Protein AF-A0A523JCM7-F1 (afdb_monomer_lite)

pLDDT: mean 84.12, std 11.79, range [45.03, 97.75]

Sequence (277 aa):
MKNSLLRDLSYYVFYNLVTLVSITIIVSLITFFHFLLDHSIEAIESWISDNGWGLITASKLIALFIVMKFHVLNKNDKPTFKKLTLDHFIFPKKEFYPILLAFIGLFFVLESVNFVVGEFELDNVIKSFFYAFLFYFSDLFLLAQISSNGKTSRLKNFLYPLIFVIIAKTSFLLITVSDEKGQLTLLITYLNMVLLMFISGLNRENKFSLLAPLIFLIFYICPIISIFGLDPVWGDSRAVMTLKIIPYLKNYIVFSLLILCYLYLKNFKYKENYGIE

Structure (mmCIF, N/CA/C/O backbone):
data_AF-A0A523JCM7-F1
#
_entry.id   AF-A0A523JCM7-F1
#
loop_
_atom_site.group_PDB
_atom_site.id
_atom_site.type_symbol
_atom_site.label_atom_id
_atom_site.label_alt_id
_atom_site.label_comp_id
_atom_site.label_asym_id
_atom_site.label_entity_id
_atom_site.label_seq_id
_atom_site.pdbx_PDB_ins_code
_atom_site.Cartn_x
_atom_site.Cartn_y
_atom_site.Cartn_z
_atom_site.occupancy
_atom_site.B_iso_or_equiv
_atom_site.auth_seq_id
_atom_site.auth_comp_id
_atom_site.auth_asym_id
_atom_site.auth_atom_id
_atom_site.pdbx_PDB_model_num
ATOM 1 N N . MET A 1 1 ? -6.387 -6.498 27.022 1.00 52.91 1 MET A N 1
ATOM 2 C CA . MET A 1 1 ? -5.862 -5.622 25.941 1.00 52.91 1 MET A CA 1
ATOM 3 C C . MET A 1 1 ? -4.475 -6.015 25.416 1.00 52.91 1 MET A C 1
ATOM 5 O O . MET A 1 1 ? -4.325 -6.055 24.203 1.00 52.91 1 MET A O 1
ATOM 9 N N . LYS A 1 2 ? -3.464 -6.328 26.251 1.00 53.75 2 LYS A N 1
ATOM 10 C CA . LYS A 1 2 ? -2.119 -6.721 25.755 1.00 53.75 2 LYS A CA 1
ATOM 11 C C . LYS A 1 2 ? -2.124 -7.973 24.857 1.00 53.75 2 LYS A C 1
ATOM 13 O O . LYS A 1 2 ? -1.529 -7.943 23.785 1.00 53.75 2 LYS A O 1
ATOM 18 N N . ASN A 1 3 ? -2.869 -9.016 25.235 1.00 65.06 3 ASN A N 1
ATOM 19 C CA . ASN A 1 3 ? -2.904 -10.274 24.473 1.00 65.06 3 ASN A CA 1
ATOM 20 C C . ASN A 1 3 ? -3.574 -10.140 23.094 1.00 65.06 3 ASN A C 1
ATOM 22 O O . ASN A 1 3 ? -3.201 -10.854 22.170 1.00 65.06 3 ASN A O 1
ATOM 26 N N . SER A 1 4 ? -4.523 -9.208 22.920 1.00 76.56 4 SER A N 1
ATOM 27 C CA . SER A 1 4 ? -5.141 -8.974 21.609 1.00 76.56 4 SER A CA 1
ATOM 28 C C . SER A 1 4 ? -4.231 -8.171 20.681 1.00 76.56 4 SER A C 1
ATOM 30 O O . SER A 1 4 ? -4.117 -8.525 19.518 1.00 76.56 4 SER A O 1
ATOM 32 N N . LEU A 1 5 ? -3.518 -7.154 21.186 1.00 81.00 5 LEU A N 1
ATOM 33 C CA . LEU A 1 5 ? -2.549 -6.393 20.384 1.00 81.00 5 LEU A CA 1
ATOM 34 C C . LEU A 1 5 ? -1.454 -7.299 19.809 1.00 81.00 5 LEU A C 1
ATOM 36 O O . LEU A 1 5 ? -1.199 -7.237 18.612 1.00 81.00 5 LEU A O 1
ATOM 40 N N . LEU A 1 6 ? -0.823 -8.121 20.654 1.00 85.19 6 LEU A N 1
ATOM 41 C CA . LEU A 1 6 ? 0.267 -9.006 20.237 1.00 85.19 6 LEU A CA 1
ATOM 42 C C . LEU A 1 6 ? -0.197 -10.040 19.216 1.00 85.19 6 LEU A C 1
ATOM 44 O O . LEU A 1 6 ? 0.496 -10.267 18.233 1.00 85.19 6 LEU A O 1
ATOM 48 N N . ARG A 1 7 ? -1.386 -10.617 19.413 1.00 86.06 7 ARG A N 1
ATOM 49 C CA . ARG A 1 7 ? -1.992 -11.541 18.451 1.00 86.06 7 ARG A CA 1
ATOM 50 C C . ARG A 1 7 ? -2.281 -10.858 17.115 1.00 86.06 7 ARG A C 1
ATOM 52 O O . ARG A 1 7 ? -2.015 -11.412 16.058 1.00 86.06 7 ARG A O 1
ATOM 59 N N . ASP A 1 8 ? -2.844 -9.656 17.148 1.00 87.25 8 ASP A N 1
ATOM 60 C CA . ASP A 1 8 ? -3.188 -8.949 15.919 1.00 87.25 8 ASP A CA 1
ATOM 61 C C . ASP A 1 8 ? -1.918 -8.528 15.154 1.00 87.25 8 ASP A C 1
ATOM 63 O O . ASP A 1 8 ? -1.855 -8.625 13.930 1.00 87.25 8 ASP A O 1
ATOM 67 N N . LEU A 1 9 ? -0.885 -8.102 15.888 1.00 89.81 9 LEU A N 1
ATOM 68 C CA . LEU A 1 9 ? 0.442 -7.820 15.348 1.00 89.81 9 LEU A CA 1
ATOM 69 C C . LEU A 1 9 ? 1.094 -9.083 14.777 1.00 89.81 9 LEU A C 1
ATOM 71 O O . LEU A 1 9 ? 1.646 -9.016 13.686 1.00 89.81 9 LEU A O 1
ATOM 75 N N . SER A 1 10 ? 1.009 -10.226 15.462 1.00 90.88 10 SER A N 1
ATOM 76 C CA . SER A 1 10 ? 1.626 -11.467 14.989 1.00 90.88 10 SER A CA 1
ATOM 77 C C . SER A 1 10 ? 1.001 -11.950 13.684 1.00 90.88 10 SER A C 1
ATOM 79 O O . SER A 1 10 ? 1.739 -12.328 12.781 1.00 90.88 10 SER A O 1
ATOM 81 N N . TYR A 1 11 ? -0.324 -11.854 13.526 1.00 91.19 11 TYR A N 1
ATOM 82 C CA . TYR A 1 11 ? -0.980 -12.149 12.248 1.00 91.19 11 TYR A CA 1
ATOM 83 C C . TYR A 1 11 ? -0.530 -11.208 11.129 1.00 91.19 11 TYR A C 1
ATOM 85 O O . TYR A 1 11 ? -0.279 -11.665 10.015 1.00 91.19 11 TYR A O 1
ATOM 93 N N . TYR A 1 12 ? -0.409 -9.910 11.415 1.00 93.50 12 TYR A N 1
ATOM 94 C CA . TYR A 1 12 ? 0.018 -8.939 10.412 1.00 93.50 12 TYR A CA 1
ATOM 95 C C . TYR A 1 12 ? 1.489 -9.125 10.013 1.00 93.50 12 TYR A C 1
ATOM 97 O O . TYR A 1 12 ? 1.817 -9.098 8.829 1.00 93.50 12 TYR A O 1
ATOM 105 N N . VAL A 1 13 ? 2.376 -9.382 10.979 1.00 95.06 13 VAL A N 1
ATOM 106 C CA . VAL A 1 13 ? 3.782 -9.729 10.720 1.00 95.06 13 VAL A CA 1
ATOM 107 C C . VAL A 1 13 ? 3.870 -11.027 9.924 1.00 95.06 13 VAL A C 1
ATOM 109 O O . VAL A 1 13 ? 4.588 -11.077 8.932 1.00 95.06 13 VAL A O 1
ATOM 112 N N . PHE A 1 14 ? 3.104 -12.054 10.298 1.00 95.44 14 PHE A N 1
ATOM 113 C CA . PHE A 1 14 ? 3.079 -13.324 9.579 1.00 95.44 14 PHE A CA 1
ATOM 114 C C . PHE A 1 14 ? 2.634 -13.147 8.122 1.00 95.44 14 PHE A C 1
ATOM 116 O O . PHE A 1 14 ? 3.314 -13.628 7.224 1.00 95.44 14 PHE A O 1
ATOM 123 N N . TYR A 1 15 ? 1.567 -12.388 7.866 1.00 96.19 15 TYR A N 1
ATOM 124 C CA . TYR A 1 15 ? 1.137 -12.042 6.505 1.00 96.19 15 TYR A CA 1
ATOM 125 C C . TYR A 1 15 ? 2.239 -11.367 5.686 1.00 96.19 15 TYR A C 1
ATOM 127 O O . TYR A 1 15 ? 2.491 -11.744 4.540 1.00 96.19 15 TYR A O 1
ATOM 135 N N . ASN A 1 16 ? 2.930 -10.399 6.281 1.00 96.06 16 ASN A N 1
ATOM 136 C CA . ASN A 1 16 ? 4.013 -9.694 5.614 1.00 96.06 16 ASN A CA 1
ATOM 137 C C . ASN A 1 16 ? 5.219 -10.607 5.324 1.00 96.06 16 ASN A C 1
ATOM 139 O O . ASN A 1 16 ? 5.799 -10.536 4.243 1.00 96.06 16 ASN A O 1
ATOM 143 N N . LEU A 1 17 ? 5.569 -11.511 6.243 1.00 96.44 17 LEU A N 1
ATOM 144 C CA . LEU A 1 17 ? 6.620 -12.507 6.015 1.00 96.44 17 LEU A CA 1
ATOM 145 C C . LEU A 1 17 ? 6.233 -13.497 4.912 1.00 96.44 17 LEU A C 1
ATOM 147 O O . LEU A 1 17 ? 7.042 -13.775 4.031 1.00 96.44 17 LEU A O 1
ATOM 151 N N . VAL 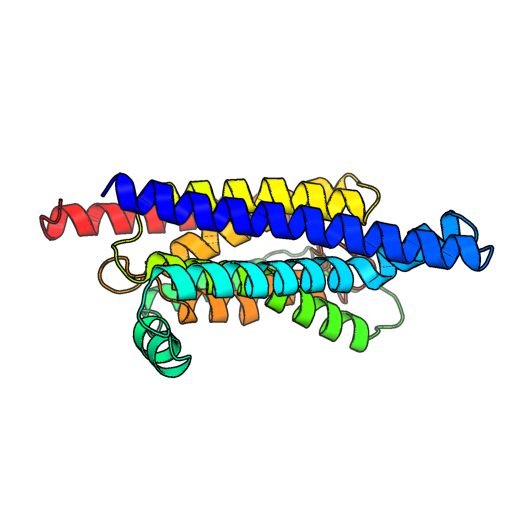A 1 18 ? 4.990 -13.988 4.910 1.00 96.94 18 VAL A N 1
ATOM 152 C CA . VAL A 1 18 ? 4.488 -14.865 3.841 1.00 96.94 18 VAL A CA 1
ATOM 153 C C . VAL A 1 18 ? 4.489 -14.134 2.497 1.00 96.94 18 VAL A C 1
ATOM 155 O O . VAL A 1 18 ? 4.796 -14.756 1.485 1.00 96.94 18 VAL A O 1
ATOM 158 N N . THR A 1 19 ? 4.222 -12.824 2.473 1.00 96.81 19 THR A N 1
ATOM 159 C CA . THR A 1 19 ? 4.345 -11.999 1.258 1.00 96.81 19 THR A CA 1
ATOM 160 C C . THR A 1 19 ? 5.782 -12.016 0.733 1.00 96.81 19 THR A C 1
ATOM 162 O O . THR A 1 19 ? 5.989 -12.337 -0.435 1.00 96.81 19 THR A O 1
ATOM 165 N N . LEU A 1 20 ? 6.779 -11.761 1.592 1.00 96.19 20 LEU A N 1
ATOM 166 C CA . LEU A 1 20 ? 8.197 -11.794 1.203 1.00 96.19 20 LEU A CA 1
ATOM 167 C C . LEU A 1 20 ? 8.652 -13.170 0.710 1.00 96.19 20 LEU A C 1
ATOM 169 O O . LEU A 1 20 ? 9.382 -13.277 -0.275 1.00 96.19 20 LEU A O 1
ATOM 173 N N . VAL A 1 21 ? 8.216 -14.237 1.374 1.00 97.19 21 VAL A N 1
ATOM 174 C CA . VAL A 1 21 ? 8.526 -15.600 0.929 1.00 97.19 21 VAL A CA 1
ATOM 175 C C . VAL A 1 21 ? 7.871 -15.872 -0.425 1.00 97.19 21 VAL A C 1
ATOM 177 O O . VAL A 1 21 ? 8.530 -16.362 -1.336 1.00 97.19 21 VAL A O 1
ATOM 180 N N . SER A 1 22 ? 6.600 -15.498 -0.587 1.00 97.19 22 SER A N 1
ATOM 181 C CA . SER A 1 22 ? 5.847 -15.728 -1.824 1.00 97.19 22 SER A CA 1
ATOM 182 C C . SER A 1 22 ? 6.463 -14.988 -3.007 1.00 97.19 22 SER A C 1
ATOM 184 O O . SER A 1 22 ? 6.646 -15.590 -4.060 1.00 97.19 22 SER A O 1
ATOM 186 N N . ILE A 1 23 ? 6.831 -13.713 -2.841 1.00 95.88 23 ILE A N 1
ATOM 187 C CA . ILE A 1 23 ? 7.455 -12.944 -3.923 1.00 95.88 23 ILE A CA 1
ATOM 188 C C . ILE A 1 23 ? 8.828 -13.508 -4.296 1.00 95.88 23 ILE A C 1
ATOM 190 O O . ILE A 1 23 ? 9.119 -13.651 -5.479 1.00 95.88 23 ILE A O 1
ATOM 194 N N . THR A 1 24 ? 9.624 -13.929 -3.307 1.00 96.19 24 THR A N 1
ATOM 195 C CA . THR A 1 24 ? 10.935 -14.551 -3.543 1.00 96.19 24 THR A CA 1
ATOM 196 C C . THR A 1 24 ? 10.793 -15.853 -4.330 1.00 96.19 24 THR A C 1
ATOM 198 O O . THR A 1 24 ? 11.527 -16.067 -5.292 1.00 96.19 24 THR A O 1
ATOM 201 N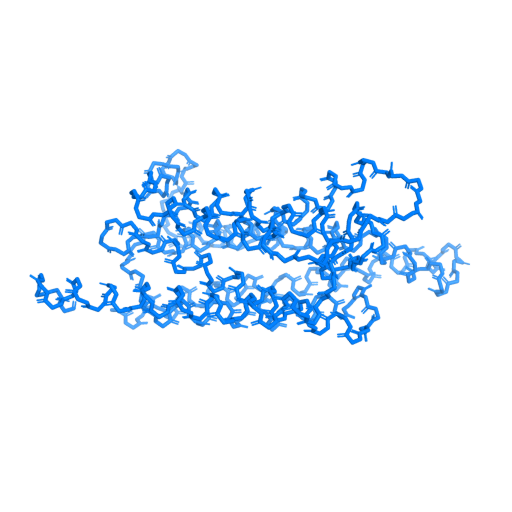 N . ILE A 1 25 ? 9.827 -16.708 -3.970 1.00 97.50 25 ILE A N 1
ATOM 202 C CA . ILE A 1 25 ? 9.543 -17.956 -4.695 1.00 97.50 25 ILE A CA 1
ATOM 203 C C . ILE A 1 25 ? 9.110 -17.657 -6.131 1.00 97.50 25 ILE A C 1
ATOM 205 O O . ILE A 1 25 ? 9.635 -18.265 -7.058 1.00 97.50 25 ILE A O 1
ATOM 209 N N . ILE A 1 26 ? 8.178 -16.720 -6.322 1.00 97.00 26 ILE A N 1
ATOM 210 C CA . ILE A 1 26 ? 7.662 -16.361 -7.648 1.00 97.00 26 ILE A CA 1
ATOM 211 C C . ILE A 1 26 ? 8.792 -15.848 -8.546 1.00 97.00 26 ILE A C 1
ATOM 213 O O . ILE A 1 26 ? 8.962 -16.364 -9.648 1.00 97.00 26 ILE A O 1
ATOM 217 N N . VAL A 1 27 ? 9.580 -14.881 -8.068 1.00 95.38 27 VAL A N 1
ATOM 218 C CA . VAL A 1 27 ? 10.713 -14.329 -8.824 1.00 95.38 27 VAL A CA 1
ATOM 219 C C . VAL A 1 27 ? 11.728 -15.428 -9.137 1.00 95.38 27 VAL A C 1
ATOM 221 O O . VAL A 1 27 ? 12.104 -15.584 -10.291 1.00 95.38 27 VAL A O 1
ATOM 224 N N . SER A 1 28 ? 12.085 -16.268 -8.160 1.00 96.12 28 SER A N 1
ATOM 225 C CA . SER A 1 28 ? 13.037 -17.370 -8.372 1.00 96.12 28 SER A CA 1
ATOM 226 C C . SER A 1 28 ? 12.559 -18.371 -9.427 1.00 96.12 28 SER A C 1
ATOM 228 O O . SER A 1 28 ? 13.350 -18.803 -10.262 1.00 96.12 28 SER A O 1
ATOM 230 N N . LEU A 1 29 ? 11.271 -18.734 -9.415 1.00 97.06 29 LEU A N 1
ATOM 231 C CA . LEU A 1 29 ? 10.686 -19.635 -10.412 1.00 97.06 29 LEU A CA 1
ATOM 232 C C . LEU A 1 29 ? 10.718 -19.015 -11.810 1.00 97.06 29 LEU A C 1
ATOM 234 O O . LEU A 1 29 ? 11.104 -19.679 -12.767 1.00 97.06 29 LEU A O 1
ATOM 238 N N . ILE A 1 30 ? 10.339 -17.743 -11.927 1.00 95.81 30 ILE A N 1
ATOM 239 C CA . ILE A 1 30 ? 10.339 -17.016 -13.199 1.00 95.81 30 ILE A CA 1
ATOM 240 C C . ILE A 1 30 ? 11.759 -16.929 -13.756 1.00 95.81 30 ILE A C 1
ATOM 242 O O . ILE A 1 30 ? 11.977 -17.308 -14.906 1.00 95.81 30 ILE A O 1
ATOM 246 N N . THR A 1 31 ? 12.722 -16.505 -12.938 1.00 95.75 31 THR A N 1
ATOM 247 C CA . THR A 1 31 ? 14.138 -16.438 -13.307 1.00 95.75 31 THR A CA 1
ATOM 248 C C . THR A 1 31 ? 14.665 -17.806 -13.740 1.00 95.75 31 THR A C 1
ATOM 250 O O . THR A 1 31 ? 15.302 -17.906 -14.784 1.00 95.75 31 THR A O 1
ATOM 253 N N . PHE A 1 32 ? 14.346 -18.877 -13.004 1.00 97.62 32 PHE A N 1
ATOM 254 C CA . PHE A 1 32 ? 14.737 -20.243 -13.364 1.00 97.62 32 PHE A CA 1
ATOM 255 C C . PHE A 1 32 ? 14.217 -20.654 -14.748 1.00 97.62 32 PHE A C 1
ATOM 257 O O . PHE A 1 32 ? 14.986 -21.149 -15.569 1.00 97.62 32 PHE A O 1
ATOM 264 N N . PHE A 1 33 ? 12.932 -20.421 -15.035 1.00 97.75 33 PHE A N 1
ATOM 265 C CA . PHE A 1 33 ? 12.365 -20.764 -16.341 1.00 97.75 33 PHE A CA 1
ATOM 266 C C . PHE A 1 33 ? 12.941 -19.918 -17.476 1.00 97.75 33 PHE A C 1
ATOM 268 O O . PHE A 1 33 ? 13.142 -20.444 -18.564 1.00 97.75 33 PHE A O 1
ATOM 275 N N . HIS A 1 34 ? 13.245 -18.641 -17.243 1.00 97.19 34 HIS A N 1
ATOM 276 C CA . HIS A 1 34 ? 13.879 -17.819 -18.271 1.00 97.19 34 HIS A CA 1
ATOM 277 C C . HIS A 1 34 ? 15.319 -18.261 -18.551 1.00 97.19 34 HIS A C 1
ATOM 279 O O . HIS A 1 34 ? 15.717 -18.294 -19.712 1.00 97.19 34 HIS A O 1
ATOM 285 N N . PHE A 1 35 ? 16.073 -18.668 -17.526 1.00 97.31 35 PHE A N 1
ATOM 286 C CA . PHE A 1 35 ? 17.393 -19.265 -17.737 1.00 97.31 35 PHE A CA 1
ATOM 287 C C . PHE A 1 35 ? 17.322 -20.599 -18.478 1.00 97.31 35 PHE A C 1
ATOM 289 O O . PHE A 1 35 ? 18.169 -20.861 -19.320 1.00 97.31 35 PHE A O 1
ATOM 296 N N . LEU A 1 36 ? 16.301 -21.423 -18.221 1.00 97.62 36 LEU A N 1
ATOM 297 C CA . LEU A 1 36 ? 16.087 -22.667 -18.968 1.00 97.62 36 LEU A CA 1
ATOM 298 C C . LEU A 1 36 ? 15.814 -22.421 -20.464 1.00 97.62 36 LEU A C 1
ATOM 300 O O . LEU A 1 36 ? 16.052 -23.304 -21.282 1.00 97.62 36 LEU A O 1
ATOM 304 N N . LEU A 1 37 ? 15.303 -21.238 -20.810 1.00 97.62 37 LEU A N 1
ATOM 305 C CA . LEU A 1 37 ? 15.045 -20.794 -22.181 1.00 97.62 37 LEU A CA 1
ATOM 306 C C . LEU A 1 37 ? 16.220 -20.002 -22.786 1.00 97.62 37 LEU A C 1
ATOM 308 O O . LEU A 1 37 ? 16.044 -19.361 -23.819 1.00 97.62 37 LEU A O 1
ATOM 312 N N . ASP A 1 38 ? 17.394 -20.023 -22.144 1.00 97.56 38 ASP A N 1
ATOM 313 C CA . ASP A 1 38 ? 18.606 -19.304 -22.558 1.00 97.56 38 ASP A CA 1
ATOM 314 C C . ASP A 1 38 ? 18.416 -17.778 -22.715 1.00 97.56 38 ASP A C 1
ATOM 316 O O . ASP A 1 38 ? 19.111 -17.118 -23.492 1.00 97.56 38 ASP A O 1
ATOM 320 N N . HIS A 1 39 ? 17.489 -17.173 -21.961 1.00 97.06 39 HIS A N 1
ATOM 321 C CA . HIS A 1 39 ? 17.363 -15.715 -21.912 1.00 97.06 39 HIS A CA 1
ATOM 322 C C . HIS A 1 39 ? 18.523 -15.078 -21.129 1.00 97.06 39 HIS A C 1
ATOM 324 O O . HIS A 1 39 ? 18.972 -15.597 -20.104 1.00 97.06 39 HIS A O 1
ATOM 330 N N . SER A 1 40 ? 18.986 -13.909 -21.586 1.00 96.50 40 SER A N 1
ATOM 331 C CA . SER A 1 40 ? 20.011 -13.129 -20.883 1.00 96.50 40 SER A CA 1
ATOM 332 C C . SER A 1 40 ? 19.484 -12.554 -19.563 1.00 96.50 40 SER A C 1
ATOM 334 O O . SER A 1 40 ? 18.285 -12.331 -19.400 1.00 96.50 40 SER A O 1
ATOM 336 N N . ILE A 1 41 ? 20.392 -12.257 -18.626 1.00 93.75 41 ILE A N 1
ATOM 337 C CA . ILE A 1 41 ? 20.044 -11.645 -17.330 1.00 93.75 41 ILE A CA 1
ATOM 338 C C . ILE A 1 41 ? 19.284 -10.326 -17.532 1.00 93.75 41 ILE A C 1
ATOM 340 O O . ILE A 1 41 ? 18.260 -10.113 -16.895 1.00 93.75 41 ILE A O 1
ATOM 344 N N . GLU A 1 42 ? 19.723 -9.489 -18.475 1.00 93.44 42 GLU A N 1
ATOM 345 C CA . GLU A 1 42 ? 19.071 -8.211 -18.796 1.00 93.44 42 GLU A CA 1
ATOM 346 C C . GLU A 1 42 ? 17.613 -8.394 -19.247 1.00 93.44 42 GLU A C 1
ATOM 348 O O . GLU A 1 42 ? 16.725 -7.658 -18.815 1.00 93.44 42 GLU A O 1
ATOM 353 N N . ALA A 1 43 ? 17.338 -9.412 -20.072 1.00 94.06 43 ALA A N 1
ATOM 354 C CA . ALA A 1 43 ? 15.977 -9.718 -20.507 1.00 94.06 43 ALA A CA 1
ATOM 355 C C . ALA A 1 43 ? 15.093 -10.165 -19.331 1.00 94.06 43 ALA A C 1
ATOM 357 O O . ALA A 1 43 ? 13.915 -9.807 -19.263 1.00 94.06 43 ALA A O 1
ATOM 358 N N . ILE A 1 44 ? 15.664 -10.913 -18.383 1.00 93.88 44 ILE A N 1
ATOM 359 C CA . ILE A 1 44 ? 14.973 -11.363 -17.169 1.00 93.88 44 ILE A CA 1
ATOM 360 C C . ILE A 1 44 ? 14.658 -10.176 -16.258 1.00 93.88 44 ILE A C 1
ATOM 362 O O . ILE A 1 44 ? 13.523 -10.041 -15.800 1.00 93.88 44 ILE A O 1
ATOM 366 N N . GLU A 1 45 ? 15.636 -9.307 -16.008 1.00 91.38 45 GLU A N 1
ATOM 367 C CA . GLU A 1 45 ? 15.468 -8.112 -15.177 1.00 91.38 45 GLU A CA 1
ATOM 368 C C . GLU A 1 45 ? 14.416 -7.165 -15.761 1.00 91.38 45 GLU A C 1
ATOM 370 O O . GLU A 1 45 ? 13.525 -6.718 -15.034 1.00 91.38 45 GLU A O 1
ATOM 375 N N . SER A 1 46 ? 14.451 -6.928 -17.078 1.00 91.00 46 SER A N 1
ATOM 376 C CA . SER A 1 46 ? 13.432 -6.128 -17.767 1.00 91.00 46 SER A CA 1
ATOM 377 C C . SER A 1 46 ? 12.045 -6.736 -17.590 1.00 91.00 46 SER A C 1
ATOM 379 O O . SER A 1 46 ? 11.115 -6.038 -17.192 1.00 91.00 46 SER A O 1
ATOM 381 N N . TRP A 1 47 ? 11.901 -8.047 -17.806 1.00 94.19 47 TRP A N 1
ATOM 382 C CA . TRP A 1 47 ? 10.610 -8.716 -17.667 1.00 94.19 47 TRP A CA 1
ATOM 383 C C . TRP A 1 47 ? 10.071 -8.631 -16.232 1.00 94.19 47 TRP A C 1
ATOM 385 O O . TRP A 1 47 ? 8.879 -8.377 -16.031 1.00 94.19 47 TRP A O 1
ATOM 395 N N . ILE A 1 48 ? 10.933 -8.823 -15.225 1.00 93.50 48 ILE A N 1
ATOM 396 C CA . ILE A 1 48 ? 10.556 -8.717 -13.807 1.00 93.50 48 ILE A CA 1
ATOM 397 C C . ILE A 1 48 ? 10.102 -7.294 -13.484 1.00 93.50 48 ILE A C 1
ATOM 399 O O . ILE A 1 48 ? 9.050 -7.129 -12.864 1.00 93.50 48 ILE A O 1
ATOM 403 N N . SER A 1 49 ? 10.850 -6.283 -13.930 1.00 89.94 49 SER A N 1
ATOM 404 C CA . SER A 1 49 ? 10.500 -4.871 -13.750 1.00 89.94 49 SER A CA 1
ATOM 405 C C . SER A 1 49 ? 9.151 -4.547 -14.404 1.00 89.94 49 SER A C 1
ATOM 407 O O . SER A 1 49 ? 8.237 -4.014 -13.762 1.00 89.94 49 SER A O 1
ATOM 409 N N . ASP A 1 50 ? 8.952 -4.992 -15.646 1.00 89.88 50 ASP A N 1
ATOM 410 C CA . ASP A 1 50 ? 7.736 -4.727 -16.411 1.00 89.88 50 ASP A CA 1
ATOM 411 C C . ASP A 1 50 ? 6.480 -5.336 -15.785 1.00 89.88 50 ASP A C 1
ATOM 413 O O . ASP A 1 50 ? 5.388 -4.756 -15.875 1.00 89.88 50 ASP A O 1
ATOM 417 N N . ASN A 1 51 ? 6.643 -6.479 -15.117 1.00 92.88 51 ASN A N 1
ATOM 418 C CA . ASN A 1 51 ? 5.584 -7.212 -14.430 1.00 92.88 51 ASN A CA 1
ATOM 419 C C . ASN A 1 51 ? 5.567 -6.975 -12.911 1.00 92.88 51 ASN A C 1
ATOM 421 O O . ASN A 1 51 ? 4.758 -7.585 -12.206 1.00 92.88 51 ASN A O 1
ATOM 425 N N . GLY A 1 52 ? 6.403 -6.069 -12.398 1.00 91.50 52 GLY A N 1
ATOM 426 C CA . GLY A 1 52 ? 6.678 -5.903 -10.973 1.00 91.50 52 GLY A CA 1
ATOM 427 C C . GLY A 1 52 ? 5.433 -5.757 -10.100 1.00 91.50 52 GLY A C 1
ATOM 428 O O . GLY A 1 52 ? 5.253 -6.491 -9.127 1.00 91.50 52 GLY A O 1
ATOM 429 N N . TRP A 1 53 ? 4.504 -4.881 -10.489 1.00 92.56 53 TRP A N 1
ATOM 430 C CA . TRP A 1 53 ? 3.234 -4.713 -9.775 1.00 92.56 53 TRP A CA 1
ATOM 431 C C . TRP A 1 53 ? 2.405 -5.991 -9.703 1.00 92.56 53 TRP A C 1
ATOM 433 O O . TRP A 1 53 ? 1.812 -6.283 -8.659 1.00 92.56 53 TRP A O 1
ATOM 443 N N . GLY A 1 54 ? 2.370 -6.753 -10.796 1.00 94.56 54 GLY A N 1
ATOM 444 C CA . GLY A 1 54 ? 1.677 -8.033 -10.862 1.00 94.56 54 GLY A CA 1
ATOM 445 C C . GLY A 1 54 ? 2.276 -9.031 -9.875 1.00 94.56 54 GLY A C 1
ATOM 446 O O . GLY A 1 54 ? 1.537 -9.632 -9.096 1.00 94.56 54 GLY A O 1
ATOM 447 N N . LEU A 1 55 ? 3.607 -9.138 -9.832 1.00 95.75 55 LEU A N 1
ATOM 448 C CA . LEU A 1 55 ? 4.327 -10.045 -8.930 1.00 95.75 55 LEU A CA 1
ATOM 449 C C . LEU A 1 55 ? 4.095 -9.688 -7.451 1.00 95.75 55 LEU A C 1
ATOM 451 O O . LEU A 1 55 ? 3.750 -10.559 -6.644 1.00 95.75 55 LEU A O 1
ATOM 455 N N . ILE A 1 56 ? 4.201 -8.404 -7.091 1.00 94.38 56 ILE A N 1
ATOM 456 C CA . ILE A 1 56 ? 3.971 -7.932 -5.713 1.00 94.38 56 ILE A CA 1
ATOM 457 C C . ILE A 1 56 ? 2.519 -8.165 -5.310 1.00 94.38 56 ILE A C 1
ATOM 459 O O . ILE A 1 56 ? 2.244 -8.708 -4.240 1.00 94.38 56 ILE A O 1
ATOM 463 N N . THR A 1 57 ? 1.574 -7.790 -6.167 1.00 95.56 57 THR A N 1
ATOM 464 C CA . THR A 1 57 ? 0.152 -7.943 -5.860 1.00 95.56 57 THR A CA 1
ATOM 465 C C . THR A 1 57 ? -0.218 -9.418 -5.726 1.00 95.56 57 THR A C 1
ATOM 467 O O . THR A 1 57 ? -0.873 -9.797 -4.756 1.00 95.56 57 THR A O 1
ATOM 470 N N . ALA A 1 58 ? 0.256 -10.277 -6.633 1.00 96.81 58 ALA A N 1
ATOM 471 C CA . ALA A 1 58 ? 0.033 -11.718 -6.566 1.00 96.81 58 ALA A CA 1
ATOM 472 C C . ALA A 1 58 ? 0.588 -12.320 -5.266 1.00 96.81 58 ALA A C 1
ATOM 474 O O . ALA A 1 58 ? -0.123 -13.059 -4.584 1.00 96.81 58 ALA A O 1
ATOM 475 N N . SER A 1 59 ? 1.814 -11.958 -4.871 1.00 97.19 59 SER A N 1
ATOM 476 C CA . SER A 1 59 ? 2.417 -12.445 -3.622 1.00 97.19 59 SER A CA 1
ATOM 477 C C . SER A 1 59 ? 1.618 -12.042 -2.376 1.00 97.19 59 SER A C 1
ATOM 479 O O . SER A 1 59 ? 1.399 -12.876 -1.495 1.00 97.19 59 SER A O 1
ATOM 481 N N . LYS A 1 60 ? 1.089 -10.811 -2.329 1.00 95.69 60 LYS A N 1
ATOM 482 C CA . LYS A 1 60 ? 0.185 -10.364 -1.259 1.00 95.69 60 LYS A CA 1
ATOM 483 C C . LYS A 1 60 ? -1.140 -11.108 -1.256 1.00 95.69 60 LYS A C 1
ATOM 485 O O . LYS A 1 60 ? -1.623 -11.472 -0.189 1.00 95.69 60 LYS A O 1
ATOM 490 N N . LEU A 1 61 ? -1.738 -11.363 -2.419 1.00 96.44 61 LEU A N 1
ATOM 491 C CA . LEU A 1 61 ? -2.992 -12.115 -2.505 1.00 96.44 61 LEU A CA 1
ATOM 492 C C . LEU A 1 61 ? -2.813 -13.576 -2.065 1.00 96.44 61 LEU A C 1
ATOM 494 O O . LEU A 1 61 ? -3.667 -14.101 -1.348 1.00 96.44 61 LEU A O 1
ATOM 498 N N . ILE A 1 62 ? -1.688 -14.208 -2.414 1.00 96.88 62 ILE A N 1
ATOM 499 C CA . ILE A 1 62 ? -1.310 -15.542 -1.917 1.00 96.88 62 ILE A CA 1
ATOM 500 C C . ILE A 1 62 ? -1.154 -15.511 -0.394 1.00 96.88 62 ILE A C 1
ATOM 502 O O . ILE A 1 62 ? -1.758 -16.327 0.307 1.00 96.88 62 ILE A O 1
ATOM 506 N N . ALA A 1 63 ? -0.408 -14.539 0.137 1.00 96.88 63 ALA A N 1
ATOM 507 C CA . ALA A 1 63 ? -0.229 -14.384 1.575 1.00 96.88 63 ALA A CA 1
ATOM 508 C C . ALA A 1 63 ? -1.558 -14.140 2.298 1.00 96.88 63 ALA A C 1
ATOM 510 O O . ALA A 1 63 ? -1.825 -14.754 3.333 1.00 96.88 63 ALA A O 1
ATOM 511 N N . LEU A 1 64 ? -2.423 -13.298 1.734 1.00 94.81 64 LEU A N 1
ATOM 512 C CA . LEU A 1 64 ? -3.750 -13.022 2.266 1.00 94.81 64 LEU A CA 1
ATOM 513 C C . LEU A 1 64 ? -4.581 -14.303 2.315 1.00 94.81 64 LEU A C 1
ATOM 515 O O . LEU A 1 64 ? -5.164 -14.609 3.352 1.00 94.81 64 LEU A O 1
ATOM 519 N N . PHE A 1 65 ? -4.604 -15.077 1.229 1.00 93.56 65 PHE A N 1
ATOM 520 C CA . PHE A 1 65 ? -5.313 -16.352 1.176 1.00 93.56 65 PHE A CA 1
ATOM 521 C C . PHE A 1 65 ? -4.830 -17.315 2.270 1.00 93.56 65 PHE A C 1
ATOM 523 O O . PHE A 1 65 ? -5.651 -17.841 3.026 1.00 93.56 65 PHE A O 1
ATOM 530 N N . ILE A 1 66 ? -3.513 -17.498 2.405 1.00 94.12 66 ILE A N 1
ATOM 531 C CA . ILE A 1 66 ? -2.907 -18.383 3.409 1.00 94.12 66 ILE A CA 1
ATOM 532 C C . ILE A 1 66 ? -3.259 -17.914 4.827 1.00 94.12 66 ILE A C 1
ATOM 534 O O . ILE A 1 66 ? -3.795 -18.688 5.623 1.00 94.12 66 ILE A O 1
ATOM 538 N N . VAL A 1 67 ? -3.016 -16.641 5.153 1.00 91.69 67 VAL A N 1
ATOM 539 C CA . VAL A 1 67 ? -3.264 -16.108 6.501 1.00 91.69 67 VAL A CA 1
ATOM 540 C C . VAL A 1 67 ? -4.744 -16.128 6.852 1.00 91.69 67 VAL A C 1
ATOM 542 O O . VAL A 1 67 ? -5.093 -16.468 7.983 1.00 91.69 67 VAL A O 1
ATOM 545 N N . MET A 1 68 ? -5.630 -15.846 5.897 1.00 87.50 68 MET A N 1
ATOM 546 C CA . MET A 1 68 ? -7.067 -15.941 6.129 1.00 87.50 68 MET A CA 1
ATOM 547 C C . MET A 1 68 ? -7.487 -17.368 6.466 1.00 87.50 68 MET A C 1
ATOM 549 O O . MET A 1 68 ? -8.275 -17.547 7.392 1.00 87.50 68 MET A O 1
ATOM 553 N N . LYS A 1 69 ? -6.928 -18.396 5.814 1.00 87.38 69 LYS A N 1
ATOM 554 C CA . LYS A 1 69 ? -7.197 -19.796 6.188 1.00 87.38 69 LYS A CA 1
ATOM 555 C C . LYS A 1 69 ? -6.798 -20.080 7.639 1.00 87.38 69 LYS A C 1
ATOM 557 O O . LYS A 1 69 ? -7.615 -20.617 8.383 1.00 87.38 69 LYS A O 1
ATOM 562 N N . PHE A 1 70 ? -5.614 -19.646 8.071 1.00 85.62 70 PHE A N 1
ATOM 563 C CA . PHE A 1 70 ? -5.187 -19.777 9.471 1.00 85.62 70 PHE A CA 1
ATOM 564 C C . PHE A 1 70 ? -6.069 -18.985 10.443 1.00 85.62 70 PHE A C 1
ATOM 566 O O . PHE A 1 70 ? -6.377 -19.460 11.536 1.00 85.62 70 PHE A O 1
ATOM 573 N N . HIS A 1 71 ? -6.502 -17.784 10.059 1.00 80.50 71 HIS A N 1
ATOM 574 C CA . HIS A 1 71 ? -7.375 -16.958 10.887 1.00 80.50 71 HIS A CA 1
ATOM 575 C C . HIS A 1 71 ? -8.752 -17.604 11.092 1.00 80.50 71 HIS A C 1
ATOM 577 O O . HIS A 1 71 ? -9.245 -17.643 12.220 1.00 80.50 71 HIS A O 1
ATOM 583 N N . VAL A 1 72 ? -9.351 -18.150 10.025 1.00 77.50 72 VAL A N 1
ATOM 584 C CA . VAL A 1 72 ? -10.633 -18.870 10.094 1.00 77.50 72 VAL A CA 1
ATOM 585 C C . VAL A 1 72 ? -10.528 -20.099 10.992 1.00 77.50 72 VAL A C 1
ATOM 587 O O . VAL A 1 72 ? -11.406 -20.304 11.826 1.00 77.50 72 VAL A O 1
ATOM 590 N N . LEU A 1 73 ? -9.449 -20.881 10.869 1.00 69.62 73 LEU A N 1
ATOM 591 C CA . LEU A 1 73 ? -9.226 -22.058 11.715 1.00 69.62 73 LEU A CA 1
ATOM 592 C C . LEU A 1 73 ? -9.166 -21.703 13.207 1.00 69.62 73 LEU A C 1
ATOM 594 O O . LEU A 1 73 ? -9.660 -22.461 14.030 1.00 69.62 73 LEU A O 1
ATOM 598 N N . ASN A 1 74 ? -8.610 -20.542 13.561 1.00 72.44 74 ASN A N 1
ATOM 599 C CA . ASN A 1 74 ? -8.484 -20.132 14.960 1.00 72.44 74 ASN A CA 1
ATOM 600 C C . ASN A 1 74 ? -9.788 -19.574 15.561 1.00 72.44 74 ASN A C 1
ATOM 602 O O . ASN A 1 74 ? -9.975 -19.611 16.774 1.00 72.44 74 ASN A O 1
ATOM 606 N N . LYS A 1 75 ? -10.690 -19.008 14.746 1.00 68.12 75 LYS A N 1
ATOM 607 C CA . LYS A 1 75 ? -11.888 -18.329 15.268 1.00 68.12 75 LYS A CA 1
ATOM 608 C C . LYS A 1 75 ? -13.097 -19.240 15.501 1.00 68.12 75 LYS A C 1
ATOM 610 O O . LYS A 1 75 ? -14.040 -18.749 16.110 1.00 68.12 75 LYS A O 1
ATOM 615 N N . ASN A 1 76 ? -13.107 -20.507 15.065 1.00 60.41 76 ASN A N 1
ATOM 616 C CA . ASN A 1 76 ? -14.260 -21.445 15.095 1.00 60.41 76 ASN A CA 1
ATOM 617 C C . ASN A 1 76 ? -15.588 -20.921 14.492 1.00 60.41 76 ASN A C 1
ATOM 619 O O . ASN A 1 76 ? -16.522 -21.690 14.290 1.00 60.41 76 ASN A O 1
ATOM 623 N N . ASP A 1 77 ? -15.666 -19.638 14.161 1.00 63.34 77 ASP A N 1
ATOM 624 C CA . ASP A 1 77 ? -16.758 -18.952 13.500 1.00 63.34 77 ASP A CA 1
ATOM 625 C C . ASP A 1 77 ? -16.303 -18.674 12.067 1.00 63.34 77 ASP A C 1
ATOM 627 O O . ASP A 1 77 ? -15.236 -18.093 11.854 1.00 63.34 77 ASP A O 1
ATOM 631 N N . LYS A 1 78 ? -17.066 -19.130 11.070 1.00 62.81 78 LYS A N 1
ATOM 632 C CA . LYS A 1 78 ? -16.724 -18.912 9.658 1.00 62.81 78 LYS A CA 1
ATOM 633 C C . LYS A 1 78 ? -17.013 -17.444 9.334 1.00 62.81 78 LYS A C 1
ATOM 635 O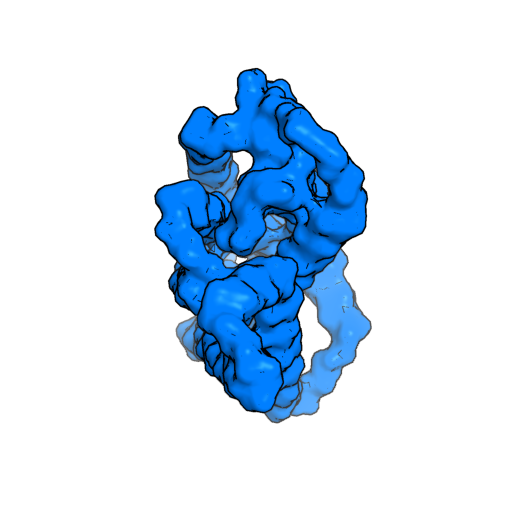 O . LYS A 1 78 ? -18.192 -17.099 9.215 1.00 62.81 78 LYS A O 1
ATOM 640 N N . PRO A 1 79 ? -16.004 -16.565 9.154 1.00 62.22 79 PRO A N 1
ATOM 641 C CA . PRO A 1 79 ? -16.279 -15.196 8.757 1.00 62.22 79 PRO A CA 1
ATOM 642 C C . PRO A 1 79 ? -16.913 -15.239 7.369 1.00 62.22 79 PRO A C 1
ATOM 644 O O . PRO A 1 79 ? -16.287 -15.603 6.375 1.00 62.22 79 PRO A O 1
ATOM 647 N N . THR A 1 80 ? -18.201 -14.931 7.305 1.00 66.31 80 THR A N 1
ATOM 648 C CA . THR A 1 80 ? -18.918 -14.824 6.039 1.00 66.31 80 THR A CA 1
ATOM 649 C C . THR A 1 80 ? -18.630 -13.442 5.473 1.00 66.31 80 THR A C 1
ATOM 651 O O . THR A 1 80 ? -18.707 -12.461 6.213 1.00 66.31 80 THR A O 1
ATOM 654 N N . PHE A 1 81 ? -18.363 -13.329 4.167 1.00 66.00 81 PHE A N 1
ATOM 655 C CA . PHE A 1 81 ? -18.173 -12.031 3.495 1.00 66.00 81 PHE A CA 1
ATOM 656 C C . PHE A 1 81 ? -19.263 -11.014 3.868 1.00 66.00 81 PHE A C 1
ATOM 658 O O . PHE A 1 81 ? -18.959 -9.857 4.131 1.00 66.00 81 PHE A O 1
ATOM 665 N N . LYS A 1 82 ? -20.511 -11.478 4.013 1.00 69.44 82 LYS A N 1
ATOM 666 C CA . LYS A 1 82 ? -21.652 -10.669 4.462 1.00 69.44 82 LYS A CA 1
ATOM 667 C C . LYS A 1 82 ? -21.457 -10.030 5.847 1.00 69.44 82 LYS A C 1
ATOM 669 O O . LYS A 1 82 ? -21.751 -8.850 6.020 1.00 69.44 82 LYS A O 1
ATOM 674 N N . LYS A 1 83 ? -20.962 -10.788 6.831 1.00 72.06 83 LYS A N 1
ATOM 675 C CA . LYS A 1 83 ? -20.685 -10.282 8.190 1.00 72.06 83 LYS A CA 1
ATOM 676 C C . LYS A 1 83 ? -19.579 -9.225 8.138 1.00 72.06 83 LYS A C 1
ATOM 678 O O . LYS A 1 83 ? -19.704 -8.157 8.717 1.00 72.06 83 LYS A O 1
ATOM 683 N N . LEU A 1 84 ? -18.561 -9.464 7.314 1.00 68.44 84 LEU A N 1
ATOM 684 C CA . LEU A 1 84 ? -17.447 -8.537 7.120 1.00 68.44 84 LEU A CA 1
ATOM 685 C C . LEU A 1 84 ? -17.871 -7.217 6.487 1.00 68.44 84 LEU A C 1
ATOM 687 O O . LEU A 1 84 ? -17.440 -6.162 6.953 1.00 68.44 84 LEU A O 1
ATOM 691 N N . THR A 1 85 ? -18.729 -7.273 5.467 1.00 70.88 85 THR A N 1
ATOM 692 C CA . THR A 1 85 ? -19.263 -6.067 4.835 1.00 70.88 85 THR A CA 1
ATOM 693 C C . THR A 1 85 ? -20.106 -5.259 5.8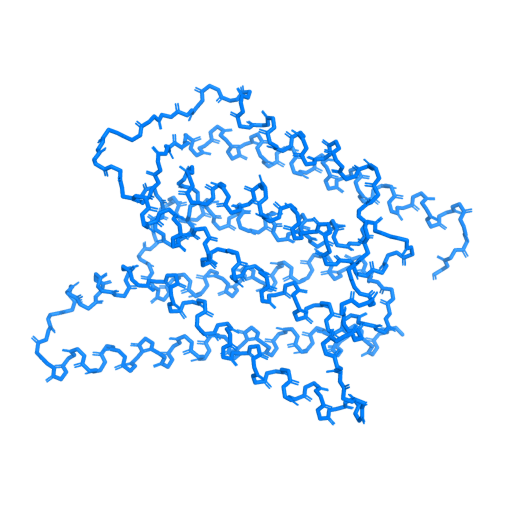13 1.00 70.88 85 THR A C 1
ATOM 695 O O . THR A 1 85 ? -19.925 -4.053 5.905 1.00 70.88 85 THR A O 1
ATOM 698 N N . LEU A 1 86 ? -20.967 -5.909 6.600 1.00 75.00 86 LEU A N 1
ATOM 699 C CA . LEU A 1 86 ? -21.843 -5.212 7.545 1.00 75.00 86 LEU A CA 1
ATOM 700 C C . LEU A 1 86 ? -21.068 -4.584 8.711 1.00 75.00 86 LEU A C 1
ATOM 702 O O . LEU A 1 86 ? -21.376 -3.463 9.109 1.00 75.00 86 LEU A O 1
ATOM 706 N N . ASP A 1 87 ? -20.043 -5.271 9.213 1.00 78.00 87 ASP A N 1
ATOM 707 C CA . ASP A 1 87 ? -19.324 -4.833 10.411 1.00 78.00 87 ASP A CA 1
ATOM 708 C C . ASP A 1 87 ? -18.285 -3.733 10.120 1.00 78.00 87 ASP A C 1
ATOM 710 O O . ASP A 1 87 ? -17.998 -2.917 10.997 1.00 78.00 87 ASP A O 1
ATOM 714 N N . HIS A 1 88 ? -17.735 -3.677 8.896 1.00 83.00 88 HIS A N 1
ATOM 715 C CA . HIS A 1 88 ? -16.604 -2.794 8.569 1.00 83.00 88 HIS A CA 1
ATOM 716 C C . HIS A 1 88 ? -16.899 -1.733 7.494 1.00 83.00 88 HIS A C 1
ATOM 718 O O . HIS A 1 88 ? -16.156 -0.752 7.410 1.00 83.00 88 HIS A O 1
ATOM 724 N N . PHE A 1 89 ? -17.960 -1.850 6.683 1.00 84.81 89 PHE A N 1
ATOM 725 C CA . PHE A 1 89 ? -18.324 -0.808 5.703 1.00 84.81 89 PHE A CA 1
ATOM 726 C C . PHE A 1 89 ? -19.227 0.253 6.331 1.00 84.81 89 PHE A C 1
ATOM 728 O O . PHE A 1 89 ? -20.403 0.402 6.004 1.00 84.81 89 PHE A O 1
ATOM 735 N N . ILE A 1 90 ? -18.652 1.021 7.250 1.00 84.75 90 ILE A N 1
ATOM 736 C CA . ILE A 1 90 ? -19.355 2.108 7.927 1.00 84.75 90 ILE A CA 1
ATOM 737 C C . ILE A 1 90 ? -19.121 3.405 7.150 1.00 84.75 90 ILE A C 1
ATOM 739 O O . ILE A 1 90 ? -17.971 3.785 6.908 1.00 84.75 90 ILE A O 1
ATOM 743 N N . PHE A 1 91 ? -20.198 4.117 6.807 1.00 87.00 91 PHE A N 1
ATOM 744 C CA . PHE A 1 91 ? -20.116 5.395 6.092 1.00 87.00 91 PHE A CA 1
ATOM 745 C C . PHE A 1 91 ? -19.156 6.390 6.769 1.00 87.00 91 PHE A C 1
ATOM 747 O O . PHE A 1 91 ? -19.165 6.502 8.001 1.00 87.00 91 PHE A O 1
ATOM 754 N N . PRO A 1 92 ? -18.317 7.105 5.991 1.00 87.19 92 PRO A N 1
ATOM 755 C CA . PRO A 1 92 ? -17.425 8.117 6.540 1.00 87.19 92 PRO A CA 1
ATOM 756 C C . PRO A 1 92 ? -18.224 9.249 7.182 1.00 87.19 92 PRO A C 1
ATOM 758 O O . PRO A 1 92 ? -19.265 9.669 6.667 1.00 87.19 92 PRO A O 1
ATOM 761 N N . LYS A 1 93 ? -17.716 9.790 8.289 1.00 87.00 93 LYS A N 1
ATOM 762 C CA . LYS A 1 93 ? -18.291 11.006 8.870 1.00 87.00 93 LYS A CA 1
ATOM 763 C C . LYS A 1 93 ? -18.027 12.224 7.978 1.00 87.00 93 LYS A C 1
ATOM 765 O O . LYS A 1 93 ? -17.111 12.224 7.158 1.00 87.00 93 LYS A O 1
ATOM 770 N N . LYS A 1 94 ? -18.800 13.296 8.175 1.00 87.44 94 LYS A N 1
ATOM 771 C CA . LYS A 1 94 ? -18.716 14.522 7.360 1.00 87.44 94 LYS A CA 1
ATOM 772 C C . LYS A 1 94 ? -17.319 15.154 7.365 1.00 87.44 94 LYS A C 1
ATOM 774 O O . LYS A 1 94 ? -16.932 15.776 6.387 1.00 87.44 94 LYS A O 1
ATOM 779 N N . GLU A 1 95 ? -16.548 14.957 8.428 1.00 85.06 95 GLU A N 1
ATOM 780 C CA . GLU A 1 95 ? -15.197 15.499 8.589 1.00 85.06 95 GLU A CA 1
ATOM 781 C C . GLU A 1 95 ? -14.148 14.814 7.703 1.00 85.06 95 GLU A C 1
ATOM 783 O O . GLU A 1 95 ? -13.057 15.351 7.534 1.00 85.06 95 GLU A O 1
ATOM 788 N N . PHE A 1 96 ? -14.463 13.654 7.122 1.00 90.50 96 PHE A N 1
ATOM 789 C CA . PHE A 1 96 ? -13.596 12.989 6.153 1.00 90.50 96 PHE A CA 1
ATOM 790 C C . PHE A 1 96 ? -13.529 13.750 4.820 1.00 90.50 96 PHE A C 1
ATOM 792 O O . PHE A 1 96 ? -12.458 13.856 4.230 1.00 90.50 96 PHE A O 1
ATOM 799 N N . TYR A 1 97 ? -14.646 14.313 4.350 1.00 91.44 97 TYR A N 1
ATOM 800 C CA . TYR A 1 97 ? -14.696 14.938 3.024 1.00 91.44 97 TYR A CA 1
ATOM 801 C C . TYR A 1 97 ? -13.794 16.175 2.890 1.00 91.44 97 TYR A C 1
ATOM 803 O O . TYR A 1 97 ? -13.094 16.256 1.885 1.00 91.44 97 TYR A O 1
ATOM 811 N N . PRO A 1 98 ? -13.707 17.096 3.873 1.00 91.50 98 PRO A N 1
ATOM 812 C CA . PRO A 1 98 ? -12.731 18.184 3.826 1.00 91.50 98 PRO A CA 1
ATOM 813 C C . PRO A 1 98 ? -11.279 17.695 3.758 1.00 91.50 98 PRO A C 1
ATOM 815 O O . PRO A 1 98 ? -10.479 18.286 3.044 1.00 91.50 98 PRO A O 1
ATOM 818 N N . ILE A 1 99 ? -10.943 16.602 4.459 1.00 90.81 99 ILE A N 1
ATOM 819 C CA . ILE A 1 99 ? -9.604 15.990 4.411 1.00 90.81 99 ILE A CA 1
ATOM 820 C C . ILE A 1 99 ? -9.314 15.491 2.993 1.00 90.81 99 ILE A C 1
ATOM 822 O O . ILE A 1 99 ? -8.283 15.833 2.420 1.00 90.81 99 ILE A O 1
ATOM 826 N N . LEU A 1 100 ? -10.242 14.722 2.416 1.00 92.56 100 LEU A N 1
ATOM 827 C CA . LEU A 1 100 ? -10.126 14.211 1.052 1.00 92.56 100 LEU A CA 1
ATOM 828 C C . LEU A 1 100 ? -9.986 15.351 0.034 1.00 92.56 100 LEU A C 1
ATOM 830 O O . LEU A 1 100 ? -9.070 15.332 -0.783 1.00 92.56 100 LEU A O 1
ATOM 834 N N . LEU A 1 101 ? -10.859 16.358 0.110 1.00 91.81 101 LEU A N 1
ATOM 835 C CA . LEU A 1 101 ? -10.837 17.511 -0.788 1.00 91.81 101 LEU A CA 1
ATOM 836 C C . LEU A 1 101 ? -9.537 18.299 -0.681 1.00 91.81 101 LEU A C 1
ATOM 838 O O . LEU A 1 101 ? -9.032 18.756 -1.699 1.00 91.81 101 LEU A O 1
ATOM 842 N N . ALA A 1 102 ? -8.975 18.447 0.516 1.00 89.56 102 ALA A N 1
ATOM 843 C CA . ALA A 1 102 ? -7.735 19.187 0.678 1.00 89.56 102 ALA A CA 1
ATOM 844 C C . ALA A 1 102 ? -6.522 18.425 0.119 1.00 89.56 102 ALA A C 1
ATOM 846 O O . ALA A 1 102 ? -5.645 19.033 -0.488 1.00 89.56 102 ALA A O 1
ATOM 847 N N . PHE A 1 103 ? -6.508 17.095 0.236 1.00 89.25 103 PHE A N 1
ATOM 848 C CA . PHE A 1 103 ? -5.514 16.251 -0.428 1.00 89.25 103 PHE A CA 1
ATOM 849 C C . PHE A 1 103 ? -5.647 16.292 -1.957 1.00 89.25 103 PHE A C 1
ATOM 851 O O . PHE A 1 103 ? -4.643 16.440 -2.645 1.00 89.25 103 PHE A O 1
ATOM 858 N N . ILE A 1 104 ? -6.866 16.247 -2.500 1.00 88.50 104 ILE A N 1
ATOM 859 C CA . ILE A 1 104 ? -7.100 16.436 -3.942 1.00 88.50 104 ILE A CA 1
ATOM 860 C C . ILE A 1 104 ? -6.675 17.850 -4.380 1.00 88.50 104 ILE A C 1
ATOM 862 O O . ILE A 1 104 ? -6.012 18.019 -5.400 1.00 88.50 104 ILE A O 1
ATOM 866 N N . GLY A 1 105 ? -7.008 18.873 -3.591 1.00 84.12 105 GLY A N 1
ATOM 867 C CA . GLY A 1 105 ? -6.640 20.266 -3.846 1.00 84.12 105 GLY A CA 1
ATOM 868 C C . GLY A 1 105 ? -5.129 20.498 -3.851 1.00 84.12 105 GLY A C 1
ATOM 869 O O . GLY A 1 105 ? -4.648 21.324 -4.623 1.00 84.12 105 GLY A O 1
ATOM 870 N N . LEU A 1 106 ? -4.369 19.727 -3.065 1.00 83.19 106 LEU A N 1
ATOM 871 C CA . LEU A 1 106 ? -2.907 19.784 -3.043 1.00 83.19 106 LEU A CA 1
ATOM 872 C C . LEU A 1 106 ? -2.294 19.531 -4.431 1.00 83.19 106 LEU A C 1
ATOM 874 O O . LEU A 1 106 ? -1.232 20.074 -4.704 1.00 83.19 106 LEU A O 1
ATOM 878 N N . PHE A 1 107 ? -2.958 18.803 -5.338 1.00 72.31 107 PHE A N 1
ATOM 879 C CA . PHE A 1 107 ? -2.481 18.677 -6.724 1.00 72.31 107 PHE A CA 1
ATOM 880 C C . PHE A 1 107 ? -2.617 19.963 -7.519 1.00 72.31 107 PHE A C 1
ATOM 882 O O . PHE A 1 107 ? -1.676 20.377 -8.183 1.00 72.31 107 PHE A O 1
ATOM 889 N N . PHE A 1 108 ? -3.791 20.585 -7.456 1.00 74.25 108 PHE A N 1
ATOM 890 C CA . PHE A 1 108 ? -4.117 21.733 -8.298 1.00 74.25 108 PHE A CA 1
ATOM 891 C C . PHE A 1 108 ? -3.404 23.010 -7.856 1.00 74.25 108 PHE A C 1
ATOM 893 O O . PHE A 1 108 ? -3.175 23.898 -8.668 1.00 74.25 108 PHE A O 1
ATOM 900 N N . VAL A 1 109 ? -3.050 23.105 -6.573 1.00 69.81 109 VAL A N 1
ATOM 901 C CA . VAL A 1 109 ? -2.356 24.272 -6.008 1.00 69.81 109 VAL A CA 1
ATOM 902 C C . VAL A 1 109 ? -0.853 24.248 -6.309 1.00 69.81 109 VAL A C 1
ATOM 904 O O . VAL A 1 109 ? -0.184 25.274 -6.208 1.00 69.81 109 VAL A O 1
ATOM 907 N N . LEU A 1 110 ? -0.299 23.098 -6.695 1.00 64.50 110 LEU A N 1
ATOM 908 C CA . LEU A 1 110 ? 1.115 22.979 -7.015 1.00 64.50 110 LEU A CA 1
ATOM 909 C C . LEU A 1 110 ? 1.304 23.115 -8.528 1.00 64.50 110 LEU A C 1
ATOM 911 O O . LEU A 1 110 ? 0.972 22.204 -9.280 1.00 64.50 110 LEU A O 1
ATOM 915 N N . GLU A 1 111 ? 1.891 24.234 -8.969 1.00 58.62 111 GLU A N 1
ATOM 916 C CA . GLU A 1 111 ? 2.325 24.519 -10.357 1.00 58.62 111 GLU A CA 1
ATOM 917 C C . GLU A 1 111 ? 3.457 23.579 -10.851 1.00 58.62 111 GLU A C 1
ATOM 919 O O . GLU A 1 111 ? 4.420 23.982 -11.502 1.00 58.62 111 GLU A O 1
ATOM 924 N N . SER A 1 112 ? 3.404 22.299 -10.493 1.00 64.00 112 SER A N 1
ATOM 925 C CA . SER A 1 112 ? 4.484 21.327 -10.657 1.00 64.00 112 SER A CA 1
ATOM 926 C C . SER A 1 112 ? 4.096 20.109 -11.489 1.00 64.00 112 SER A C 1
ATOM 928 O O . SER A 1 112 ? 4.777 19.087 -11.398 1.00 64.00 112 SER A O 1
ATOM 930 N N . VAL A 1 113 ? 3.007 20.198 -12.255 1.00 71.94 113 VAL A N 1
ATOM 931 C CA . VAL A 1 113 ? 2.533 19.122 -13.129 1.00 71.94 113 VAL A CA 1
ATOM 932 C C . VAL A 1 113 ? 3.043 19.373 -14.543 1.00 71.94 113 VAL A C 1
ATOM 934 O O . VAL A 1 113 ? 2.675 20.364 -15.168 1.00 71.94 113 VAL A O 1
ATOM 937 N N . ASN A 1 114 ? 3.881 18.474 -15.049 1.00 75.75 114 ASN A N 1
ATOM 938 C CA . ASN A 1 114 ? 4.278 18.460 -16.451 1.00 75.75 114 ASN A CA 1
ATOM 939 C C . ASN A 1 114 ? 3.549 17.314 -17.157 1.00 75.75 114 ASN A C 1
ATOM 941 O O . ASN A 1 114 ? 3.499 16.198 -16.637 1.00 75.75 114 ASN A O 1
ATOM 945 N N . PHE A 1 115 ? 3.020 17.558 -18.353 1.00 73.75 115 PHE A N 1
ATOM 946 C CA . PHE A 1 115 ? 2.571 16.462 -19.210 1.00 73.75 115 PHE A CA 1
ATOM 947 C C . PHE A 1 115 ? 3.786 15.699 -19.732 1.00 73.75 115 PHE A C 1
ATOM 949 O O . PHE A 1 115 ? 4.774 16.311 -20.146 1.00 73.75 115 PHE A O 1
ATOM 956 N N . VAL A 1 116 ? 3.723 14.369 -19.698 1.00 70.31 116 VAL A N 1
ATOM 957 C CA . VAL A 1 116 ? 4.743 13.545 -20.347 1.00 70.31 116 VAL A CA 1
ATOM 958 C C . VAL A 1 116 ? 4.548 13.681 -21.855 1.00 70.31 116 VAL A C 1
ATOM 960 O O . VAL A 1 116 ? 3.462 13.434 -22.374 1.00 70.31 116 VAL A O 1
ATOM 963 N N . VAL A 1 117 ? 5.587 14.127 -22.561 1.00 60.50 117 VAL A N 1
ATOM 964 C CA . VAL A 1 117 ? 5.581 14.208 -24.026 1.00 60.50 117 VAL A CA 1
ATOM 965 C C . VAL A 1 117 ? 5.871 12.803 -24.558 1.00 60.50 117 VAL A C 1
ATOM 967 O O . VAL A 1 117 ? 7.023 12.379 -24.567 1.00 60.50 117 VAL A O 1
ATOM 970 N N . GLY A 1 118 ? 4.831 12.060 -24.940 1.00 63.91 118 GLY A N 1
ATOM 971 C CA . GLY A 1 118 ? 4.943 10.688 -25.446 1.00 63.91 118 GLY A CA 1
ATOM 972 C C . GLY A 1 118 ? 3.587 10.057 -25.773 1.00 63.91 118 GLY A C 1
ATOM 973 O O . GLY A 1 118 ? 2.539 10.642 -25.490 1.00 63.91 118 GLY A O 1
ATOM 974 N N . GLU A 1 119 ? 3.606 8.871 -26.386 1.00 65.12 119 GLU A N 1
ATOM 975 C CA . GLU A 1 119 ? 2.392 8.084 -26.624 1.00 65.12 119 GLU A CA 1
ATOM 976 C C . GLU A 1 119 ? 1.835 7.574 -25.291 1.00 65.12 119 GLU A C 1
ATOM 978 O O . GLU A 1 119 ? 2.498 6.882 -24.522 1.00 65.12 119 GLU A O 1
ATOM 983 N N . PHE A 1 120 ? 0.604 7.981 -24.992 1.00 74.25 120 PHE A N 1
ATOM 984 C CA . PHE A 1 120 ? -0.087 7.624 -23.765 1.00 74.25 120 PHE A CA 1
ATOM 985 C C . PHE A 1 120 ? -0.731 6.239 -23.892 1.00 74.25 120 PHE A C 1
ATOM 987 O O . PHE A 1 120 ? -1.696 6.056 -24.636 1.00 74.25 120 PHE A O 1
ATOM 994 N N . GLU A 1 121 ? -0.252 5.278 -23.103 1.00 84.31 121 GLU A N 1
ATOM 995 C CA . GLU A 1 121 ? -0.860 3.951 -23.005 1.00 84.31 121 GLU A CA 1
ATOM 996 C C . GLU A 1 121 ? -1.861 3.890 -21.844 1.00 84.31 121 GLU A C 1
ATOM 998 O O . GLU A 1 121 ? -1.509 3.631 -20.690 1.00 84.31 121 GLU A O 1
ATOM 1003 N N . LEU A 1 122 ? -3.145 4.091 -22.156 1.00 87.25 122 LEU A N 1
ATOM 1004 C CA . LEU A 1 122 ? -4.243 4.017 -21.182 1.00 87.25 122 LEU A CA 1
ATOM 1005 C C . LEU A 1 122 ? -4.254 2.697 -20.390 1.00 87.25 122 LEU A C 1
ATOM 1007 O O . LEU A 1 122 ? -4.582 2.688 -19.203 1.00 87.25 122 LEU A O 1
ATOM 1011 N N . ASP A 1 123 ? -3.873 1.593 -21.034 1.00 89.88 123 ASP A N 1
ATOM 1012 C CA . ASP A 1 123 ? -3.797 0.270 -20.410 1.00 89.88 123 ASP A CA 1
ATOM 1013 C C . ASP A 1 123 ? -2.821 0.245 -19.221 1.00 89.88 123 ASP A C 1
ATOM 1015 O O . ASP A 1 123 ? -3.143 -0.295 -18.161 1.00 89.88 123 ASP A O 1
ATOM 1019 N N . ASN A 1 124 ? -1.673 0.917 -19.331 1.00 87.38 124 ASN A N 1
ATOM 1020 C CA . ASN A 1 124 ? -0.689 0.970 -18.250 1.00 87.38 124 ASN A CA 1
ATOM 1021 C C . ASN A 1 124 ? -1.194 1.749 -17.036 1.00 87.38 124 ASN A C 1
ATOM 1023 O O . ASN A 1 124 ? -0.958 1.333 -15.899 1.00 87.38 124 ASN A O 1
ATOM 1027 N N . VAL A 1 125 ? -1.948 2.827 -17.256 1.00 89.81 125 VAL A N 1
ATOM 1028 C CA . VAL A 1 125 ? -2.563 3.597 -16.166 1.00 89.81 125 VAL A CA 1
ATOM 1029 C C . VAL A 1 125 ? -3.641 2.786 -15.464 1.00 89.81 125 VAL A C 1
ATOM 1031 O O . VAL A 1 125 ? -3.662 2.739 -14.234 1.00 89.81 125 VAL A O 1
ATOM 1034 N N . ILE A 1 126 ? -4.497 2.091 -16.219 1.00 92.50 126 ILE A N 1
ATOM 1035 C CA . ILE A 1 126 ? -5.522 1.208 -15.645 1.00 92.50 126 ILE A CA 1
ATOM 1036 C C . ILE A 1 126 ? -4.861 0.088 -14.833 1.00 92.50 126 ILE A C 1
ATOM 1038 O O . ILE A 1 126 ? -5.269 -0.168 -13.697 1.00 92.50 126 ILE A O 1
ATOM 1042 N N . LYS A 1 127 ? -3.812 -0.544 -15.373 1.00 91.88 127 LYS A N 1
ATOM 1043 C CA . LYS A 1 127 ? -3.036 -1.580 -14.678 1.00 91.88 127 LYS A CA 1
ATOM 1044 C C . LYS A 1 127 ? -2.402 -1.047 -13.395 1.00 91.88 127 LYS A C 1
ATOM 1046 O O . LYS A 1 127 ? -2.611 -1.645 -12.343 1.00 91.88 127 LYS A O 1
ATOM 1051 N N . SER A 1 128 ? -1.680 0.075 -13.453 1.00 90.75 128 SER A N 1
ATOM 1052 C CA . SER A 1 128 ? -1.050 0.690 -12.273 1.00 90.75 128 SER A CA 1
ATOM 1053 C C . SER A 1 128 ? -2.099 1.038 -11.213 1.00 90.75 128 SER A C 1
ATOM 1055 O O . SER A 1 128 ? -1.953 0.664 -10.050 1.00 90.75 128 SER A O 1
ATOM 1057 N N . PHE A 1 129 ? -3.222 1.644 -11.617 1.00 94.81 129 PHE A N 1
ATOM 1058 C CA . PHE A 1 129 ? -4.324 1.970 -10.713 1.00 94.81 129 PHE A CA 1
ATOM 1059 C C . PHE A 1 129 ? -4.854 0.719 -10.005 1.00 94.81 129 PHE A C 1
ATOM 1061 O O . PHE A 1 129 ? -5.006 0.705 -8.780 1.00 94.81 129 PHE A O 1
ATOM 1068 N N . PHE A 1 130 ? -5.129 -0.338 -10.773 1.00 96.12 130 PHE A N 1
ATOM 1069 C CA . PHE A 1 130 ? -5.702 -1.577 -10.263 1.00 96.12 130 PHE A CA 1
ATOM 1070 C C . PHE A 1 130 ? -4.740 -2.322 -9.331 1.00 96.12 130 PHE A C 1
ATOM 1072 O O . PHE A 1 130 ? -5.145 -2.755 -8.250 1.00 96.12 130 PHE A O 1
ATOM 1079 N N . TYR A 1 131 ? -3.462 -2.433 -9.697 1.00 95.12 131 TYR A N 1
ATOM 1080 C CA . TYR A 1 131 ? -2.461 -3.077 -8.850 1.00 95.12 131 TYR A CA 1
ATOM 1081 C C . TYR A 1 131 ? -2.188 -2.281 -7.575 1.00 95.12 131 TYR A C 1
ATOM 1083 O O . TYR A 1 131 ? -2.185 -2.865 -6.492 1.00 95.12 131 TYR A O 1
ATOM 1091 N N . ALA A 1 132 ? -2.064 -0.954 -7.665 1.00 93.44 132 ALA A N 1
ATOM 1092 C CA . ALA A 1 132 ? -1.938 -0.097 -6.492 1.00 93.44 132 ALA A CA 1
ATOM 1093 C C . ALA A 1 132 ? -3.150 -0.252 -5.560 1.00 93.44 132 ALA A C 1
ATOM 1095 O O . ALA A 1 132 ? -2.987 -0.403 -4.346 1.00 93.44 132 ALA A O 1
ATOM 1096 N N . PHE A 1 133 ? -4.365 -0.287 -6.119 1.00 96.62 133 PHE A N 1
ATOM 1097 C CA . PHE A 1 133 ? -5.582 -0.528 -5.348 1.00 96.62 133 PHE A CA 1
ATOM 1098 C C . PHE A 1 133 ? -5.498 -1.855 -4.594 1.00 96.62 133 PHE A C 1
ATOM 1100 O O . PHE A 1 133 ? -5.634 -1.869 -3.371 1.00 96.62 133 PHE A O 1
ATOM 1107 N N . LEU A 1 134 ? -5.224 -2.960 -5.292 1.00 96.81 134 LEU A N 1
ATOM 1108 C CA . LEU A 1 134 ? -5.137 -4.281 -4.672 1.00 96.81 134 LEU A CA 1
ATOM 1109 C C . LEU A 1 134 ? -4.025 -4.365 -3.620 1.00 96.81 134 LEU A C 1
ATOM 1111 O O . LEU A 1 134 ? -4.240 -4.963 -2.566 1.00 96.81 134 LEU A O 1
ATOM 1115 N N . PHE A 1 135 ? -2.879 -3.729 -3.866 1.00 94.75 135 PHE A N 1
ATOM 1116 C CA . PHE A 1 135 ? -1.721 -3.726 -2.975 1.00 94.75 135 PHE A CA 1
ATOM 1117 C C . PHE A 1 135 ? -1.994 -3.090 -1.607 1.00 94.75 135 PHE A C 1
ATOM 1119 O O . PHE A 1 135 ? -1.522 -3.602 -0.588 1.00 94.75 135 PHE A O 1
ATOM 1126 N N . TYR A 1 136 ? -2.724 -1.971 -1.566 1.00 95.06 136 TYR A N 1
ATOM 1127 C CA . TYR A 1 136 ? -3.146 -1.351 -0.304 1.00 95.06 136 TYR A CA 1
ATOM 1128 C C . TYR A 1 136 ? -4.397 -2.024 0.262 1.00 95.06 136 TYR A C 1
ATOM 1130 O O . TYR A 1 136 ? -4.521 -2.197 1.478 1.00 95.06 136 TYR A O 1
ATOM 1138 N N . PHE A 1 137 ? -5.333 -2.413 -0.605 1.00 95.06 137 PHE A N 1
ATOM 1139 C CA . PHE A 1 137 ? -6.590 -3.024 -0.196 1.00 95.06 137 PHE A CA 1
ATOM 1140 C C . PHE A 1 137 ? -6.377 -4.350 0.531 1.00 95.06 137 PHE A C 1
ATOM 1142 O O . PHE A 1 137 ? -7.047 -4.581 1.533 1.00 95.06 137 PHE A O 1
ATOM 1149 N N . SER A 1 138 ? -5.441 -5.196 0.094 1.00 95.12 138 SER A N 1
ATOM 1150 C CA . SER A 1 138 ? -5.151 -6.474 0.758 1.00 95.12 138 SER A CA 1
ATOM 1151 C C . SER A 1 138 ? -4.765 -6.289 2.228 1.00 95.12 138 SER A C 1
ATOM 1153 O O . SER A 1 138 ? -5.251 -7.016 3.096 1.00 95.12 138 SER A O 1
ATOM 1155 N N . ASP A 1 139 ? -3.953 -5.273 2.522 1.00 94.44 139 ASP A N 1
ATOM 1156 C CA . ASP A 1 139 ? -3.531 -4.930 3.879 1.00 94.44 139 ASP A CA 1
ATOM 1157 C C . ASP A 1 139 ? -4.684 -4.369 4.707 1.00 94.44 139 ASP A C 1
ATOM 1159 O O . ASP A 1 139 ? -4.932 -4.840 5.817 1.00 94.44 139 ASP A O 1
ATOM 1163 N N . LEU A 1 140 ? -5.433 -3.405 4.164 1.00 92.75 140 LEU A N 1
ATOM 1164 C CA . LEU A 1 140 ? -6.604 -2.843 4.842 1.00 92.75 140 LEU A CA 1
ATOM 1165 C C . LEU A 1 140 ? -7.663 -3.909 5.122 1.00 92.75 140 LEU A C 1
ATOM 1167 O O . LEU A 1 140 ? -8.254 -3.931 6.202 1.00 92.75 140 LEU A O 1
ATOM 1171 N N . PHE A 1 141 ? -7.884 -4.803 4.162 1.00 91.19 141 PHE A N 1
ATOM 1172 C CA . PHE A 1 141 ? -8.814 -5.908 4.290 1.00 91.19 141 PHE A CA 1
ATOM 1173 C C . PHE A 1 141 ? -8.376 -6.837 5.418 1.00 91.19 141 PHE A C 1
ATOM 1175 O O . PHE A 1 141 ? -9.164 -7.081 6.329 1.00 91.19 141 PHE A O 1
ATOM 1182 N N . LEU A 1 142 ? -7.119 -7.291 5.426 1.00 91.19 142 LEU A N 1
ATOM 1183 C CA . LEU A 1 142 ? -6.590 -8.131 6.499 1.00 91.19 142 LEU A CA 1
ATOM 1184 C C . LEU A 1 142 ? -6.701 -7.453 7.873 1.00 91.19 142 LEU A C 1
ATOM 1186 O O . LEU A 1 142 ? -7.122 -8.078 8.848 1.00 91.19 142 LEU A O 1
ATOM 1190 N N . LEU A 1 143 ? -6.349 -6.170 7.959 1.00 89.88 143 LEU A N 1
ATOM 1191 C CA . LEU A 1 143 ? -6.421 -5.414 9.205 1.00 89.88 143 LEU A CA 1
ATOM 1192 C C . LEU A 1 143 ? -7.860 -5.277 9.708 1.00 89.88 143 LEU A C 1
ATOM 1194 O O . LEU A 1 143 ? -8.081 -5.410 10.914 1.00 89.88 143 LEU A O 1
ATOM 1198 N N . ALA A 1 144 ? -8.847 -5.118 8.823 1.00 86.88 144 ALA A N 1
ATOM 1199 C CA . ALA A 1 144 ? -10.259 -5.200 9.197 1.00 86.88 144 ALA A CA 1
ATOM 1200 C C . ALA A 1 144 ? -10.598 -6.572 9.813 1.00 86.88 144 ALA A C 1
ATOM 1202 O O . ALA A 1 144 ? -11.164 -6.639 10.901 1.00 86.88 144 ALA A O 1
ATOM 1203 N N . GLN A 1 145 ? -10.161 -7.675 9.193 1.00 85.31 145 GLN A N 1
ATOM 1204 C CA . GLN A 1 145 ? -10.431 -9.037 9.689 1.00 85.31 145 GLN A CA 1
ATOM 1205 C C . GLN A 1 145 ? -9.872 -9.290 11.090 1.00 85.31 145 GLN A C 1
ATOM 1207 O O . GLN A 1 145 ? -10.532 -9.861 11.967 1.00 85.31 145 GLN A O 1
ATOM 1212 N N . ILE A 1 146 ? -8.630 -8.868 11.301 1.00 85.06 146 ILE A N 1
ATOM 1213 C CA . ILE A 1 146 ? -7.919 -9.100 12.552 1.00 85.06 146 ILE A CA 1
ATOM 1214 C C . ILE A 1 146 ? -8.446 -8.158 13.648 1.00 85.06 146 ILE A C 1
ATOM 1216 O O . ILE A 1 146 ? -8.571 -8.572 14.803 1.00 85.06 146 ILE A O 1
ATOM 1220 N N . SER A 1 147 ? -8.807 -6.918 13.300 1.00 78.88 147 SER A N 1
ATOM 1221 C CA . SER A 1 147 ? -9.272 -5.901 14.256 1.00 78.88 147 SER A CA 1
ATOM 1222 C C . SER A 1 147 ? -10.731 -6.049 14.705 1.00 78.88 147 SER A C 1
ATOM 1224 O O . SER A 1 147 ? -11.137 -5.339 15.626 1.00 78.88 147 SER A O 1
ATOM 1226 N N . SER A 1 148 ? -11.486 -7.009 14.155 1.00 63.44 148 SER A N 1
ATOM 1227 C CA . SER A 1 148 ? -12.942 -7.167 14.334 1.00 63.44 148 SER A CA 1
ATOM 1228 C C . SER A 1 148 ? -13.460 -7.202 15.783 1.00 63.44 148 SER A C 1
ATOM 1230 O O . SER A 1 148 ? -14.653 -7.031 16.006 1.00 63.44 148 SER A O 1
ATOM 1232 N N . ASN A 1 149 ? -12.602 -7.448 16.781 1.00 58.81 149 ASN A N 1
ATOM 1233 C CA . ASN A 1 149 ? -13.018 -7.714 18.165 1.00 58.81 149 ASN A CA 1
ATOM 1234 C C . ASN A 1 149 ? -12.541 -6.667 19.192 1.00 58.81 149 ASN A C 1
ATOM 1236 O O . ASN A 1 149 ? -12.644 -6.916 20.394 1.00 58.81 149 ASN A O 1
ATOM 1240 N N . GLY A 1 150 ? -12.001 -5.510 18.789 1.00 61.38 150 GLY A N 1
ATOM 1241 C CA . GLY A 1 150 ? -11.552 -4.519 19.774 1.00 61.38 150 GLY A CA 1
ATOM 1242 C C . GLY A 1 150 ? -11.307 -3.112 19.244 1.00 61.38 150 GLY A C 1
ATOM 1243 O O . GLY A 1 150 ? -11.081 -2.903 18.058 1.00 61.38 150 GLY A O 1
ATOM 1244 N N . LYS A 1 151 ? -11.311 -2.136 20.161 1.00 65.50 151 LYS A N 1
ATOM 1245 C CA . LYS A 1 151 ? -10.940 -0.744 19.866 1.00 65.50 151 LYS A CA 1
ATOM 1246 C C . LYS A 1 151 ? -9.527 -0.696 19.283 1.00 65.50 151 LYS A C 1
ATOM 1248 O O . LYS A 1 151 ? -8.600 -1.322 19.810 1.00 65.50 151 LYS A O 1
ATOM 1253 N N . THR A 1 152 ? -9.351 0.069 18.211 1.00 66.06 152 THR A N 1
ATOM 1254 C CA . THR A 1 152 ? -8.045 0.231 17.567 1.00 66.06 152 THR A CA 1
ATOM 1255 C C . THR A 1 152 ? -7.126 1.025 18.498 1.00 66.06 152 THR A C 1
ATOM 1257 O O . THR A 1 152 ? -7.375 2.195 18.788 1.00 66.06 152 THR A O 1
ATOM 1260 N N . SER A 1 153 ? -6.080 0.384 19.031 1.00 73.06 153 SER A N 1
ATOM 1261 C CA . SER A 1 153 ? -5.067 1.086 19.830 1.00 73.06 153 SER A CA 1
ATOM 1262 C C . SER A 1 153 ? -4.300 2.063 18.943 1.00 73.06 153 SER A C 1
ATOM 1264 O O . SER A 1 153 ? -3.896 1.698 17.844 1.00 73.06 153 SER A O 1
ATOM 1266 N N . ARG A 1 154 ? -4.024 3.276 19.436 1.00 74.75 154 ARG A N 1
ATOM 1267 C CA . ARG A 1 154 ? -3.271 4.298 18.683 1.00 74.75 154 ARG A CA 1
ATOM 1268 C C . ARG A 1 154 ? -1.890 3.812 18.251 1.00 74.75 154 ARG A C 1
ATOM 1270 O O . ARG A 1 154 ? -1.426 4.175 17.180 1.00 74.75 154 ARG A O 1
ATOM 1277 N N . LEU A 1 155 ? -1.267 2.948 19.053 1.00 80.19 155 LEU A N 1
ATOM 1278 C CA . LEU A 1 155 ? 0.030 2.363 18.727 1.00 80.19 155 LEU A CA 1
ATOM 1279 C C . LEU A 1 155 ? -0.033 1.530 17.431 1.00 80.19 155 LEU A C 1
ATOM 1281 O O . LEU A 1 155 ? 0.917 1.535 16.654 1.00 80.19 155 LEU A O 1
ATOM 1285 N N . LYS A 1 156 ? -1.174 0.880 17.146 1.00 84.38 156 LYS A N 1
ATOM 1286 C CA . LYS A 1 156 ? -1.383 0.114 15.905 1.00 84.38 156 LYS A CA 1
ATOM 1287 C C . LYS A 1 156 ? -1.299 0.998 14.660 1.00 84.38 156 LYS A C 1
ATOM 1289 O O . LYS A 1 156 ? -0.763 0.557 13.650 1.00 84.38 156 LYS A O 1
ATOM 1294 N N . ASN A 1 157 ? -1.763 2.247 14.753 1.00 83.25 157 ASN A N 1
ATOM 1295 C CA . ASN A 1 157 ? -1.766 3.187 13.629 1.00 83.25 157 ASN A CA 1
ATOM 1296 C C . ASN A 1 157 ? -0.359 3.600 13.184 1.00 83.25 157 ASN A C 1
ATOM 1298 O O . ASN A 1 157 ? -0.222 4.140 12.096 1.00 83.25 157 ASN A O 1
ATOM 1302 N N . PHE A 1 158 ? 0.666 3.353 14.004 1.00 85.25 158 PHE A N 1
ATOM 1303 C CA . PHE A 1 158 ? 2.066 3.599 13.653 1.00 85.25 158 PHE A CA 1
ATOM 1304 C C . PHE A 1 158 ? 2.835 2.299 13.407 1.00 85.25 158 PHE A C 1
ATOM 1306 O O . PHE A 1 158 ? 3.623 2.222 12.469 1.00 85.25 158 PHE A O 1
ATOM 1313 N N . LEU A 1 159 ? 2.572 1.250 14.196 1.00 89.31 159 LEU A N 1
ATOM 1314 C CA . LEU A 1 159 ? 3.255 -0.035 14.038 1.00 89.31 159 LEU A CA 1
ATOM 1315 C C . LEU A 1 159 ? 2.905 -0.739 12.723 1.00 89.31 159 LEU A C 1
ATOM 1317 O O . LEU A 1 159 ? 3.807 -1.261 12.074 1.00 89.31 159 LEU A O 1
ATOM 1321 N N . TYR A 1 160 ? 1.631 -0.759 12.309 1.00 90.94 160 TYR A N 1
ATOM 1322 C CA . TYR A 1 160 ? 1.260 -1.429 11.057 1.00 90.94 160 TYR A CA 1
ATOM 1323 C C . TYR A 1 160 ? 1.866 -0.740 9.826 1.00 90.94 160 TYR A C 1
ATOM 1325 O O . TYR A 1 160 ? 2.498 -1.443 9.043 1.00 90.94 160 TYR A O 1
ATOM 1333 N N . PRO A 1 161 ? 1.804 0.599 9.668 1.00 91.44 161 PRO A N 1
ATOM 1334 C CA . PRO A 1 161 ? 2.499 1.268 8.567 1.00 91.44 161 PRO A CA 1
ATOM 1335 C C . PRO A 1 161 ? 4.019 1.084 8.584 1.00 91.44 161 PRO A C 1
ATOM 1337 O O . PRO A 1 161 ? 4.631 0.989 7.523 1.00 91.44 161 PRO A O 1
ATOM 1340 N N . LEU A 1 162 ? 4.638 1.010 9.768 1.00 90.75 162 LEU A N 1
ATOM 1341 C CA . LEU A 1 162 ? 6.076 0.762 9.883 1.00 90.75 162 LEU A CA 1
ATOM 1342 C C . LEU A 1 162 ? 6.441 -0.625 9.344 1.00 90.75 162 LEU A C 1
ATOM 1344 O O . LEU A 1 162 ? 7.334 -0.741 8.508 1.00 90.75 162 LEU A O 1
ATOM 1348 N N . ILE A 1 163 ? 5.719 -1.662 9.782 1.00 92.88 163 ILE A N 1
ATOM 1349 C CA . ILE A 1 163 ? 5.901 -3.033 9.282 1.00 92.88 163 ILE A CA 1
ATOM 1350 C C . ILE A 1 163 ? 5.646 -3.073 7.771 1.00 92.88 163 ILE A C 1
ATOM 1352 O O . ILE A 1 163 ? 6.476 -3.590 7.030 1.00 92.88 163 ILE A O 1
ATOM 1356 N N . PHE A 1 164 ? 4.543 -2.472 7.317 1.00 92.75 164 PHE A N 1
ATOM 1357 C CA . PHE A 1 164 ? 4.180 -2.381 5.905 1.00 92.75 164 PHE A CA 1
ATOM 1358 C C . PHE A 1 164 ? 5.315 -1.810 5.056 1.00 92.75 164 PHE A C 1
ATOM 1360 O O . PHE A 1 164 ? 5.647 -2.384 4.025 1.00 92.75 164 PHE A O 1
ATOM 1367 N N . VAL A 1 165 ? 5.941 -0.709 5.478 1.00 90.38 165 VAL A N 1
ATOM 1368 C CA . VAL A 1 165 ? 6.982 -0.057 4.674 1.00 90.38 165 VAL A CA 1
ATOM 1369 C C . VAL A 1 165 ? 8.308 -0.778 4.688 1.00 90.38 165 VAL A C 1
ATOM 1371 O O . VAL A 1 165 ? 8.966 -0.805 3.652 1.00 90.38 165 VAL A O 1
ATOM 1374 N N . ILE A 1 166 ? 8.689 -1.405 5.799 1.00 90.50 166 ILE A N 1
ATOM 1375 C CA . ILE A 1 166 ? 9.874 -2.271 5.816 1.00 90.50 166 ILE A CA 1
ATOM 1376 C C . ILE A 1 166 ? 9.714 -3.369 4.756 1.00 90.50 166 ILE A C 1
ATOM 1378 O O . ILE A 1 166 ? 10.609 -3.596 3.948 1.00 90.50 166 ILE A O 1
ATOM 1382 N N . ILE A 1 167 ? 8.536 -3.985 4.707 1.00 91.25 167 ILE A N 1
ATOM 1383 C CA . ILE A 1 167 ? 8.237 -5.113 3.824 1.00 91.25 167 ILE A CA 1
ATOM 1384 C C . ILE A 1 167 ? 8.054 -4.657 2.377 1.00 91.25 167 ILE A C 1
ATOM 1386 O O . ILE A 1 167 ? 8.572 -5.299 1.463 1.00 91.25 167 ILE A O 1
ATOM 1390 N N . ALA A 1 168 ? 7.370 -3.533 2.158 1.00 89.50 168 ALA A N 1
ATOM 1391 C CA . ALA A 1 168 ? 7.229 -2.919 0.845 1.00 89.50 168 ALA A CA 1
ATOM 1392 C C . ALA A 1 168 ? 8.603 -2.552 0.276 1.00 89.50 168 ALA A C 1
ATOM 1394 O O . ALA A 1 168 ? 8.895 -2.917 -0.855 1.00 89.50 168 ALA A O 1
ATOM 1395 N N . LYS A 1 169 ? 9.487 -1.943 1.082 1.00 89.31 169 LYS A N 1
ATOM 1396 C CA . LYS A 1 169 ? 10.864 -1.627 0.680 1.00 89.31 169 LYS A CA 1
ATOM 1397 C C . LYS A 1 169 ? 11.604 -2.872 0.209 1.00 89.31 169 LYS A C 1
ATOM 1399 O O . LYS A 1 169 ? 12.187 -2.854 -0.867 1.00 89.31 169 LYS A O 1
ATOM 1404 N N . THR A 1 170 ? 11.572 -3.946 0.995 1.00 88.56 170 THR A N 1
ATOM 1405 C CA . THR A 1 170 ? 12.229 -5.203 0.621 1.00 88.56 170 THR A CA 1
ATOM 1406 C C . THR A 1 170 ? 11.609 -5.817 -0.634 1.00 88.56 170 THR A C 1
ATOM 1408 O O . THR A 1 170 ? 12.340 -6.292 -1.493 1.00 88.56 170 THR A O 1
ATOM 1411 N N . SER A 1 171 ? 10.283 -5.767 -0.779 1.00 88.38 171 SER A N 1
ATOM 1412 C CA . SER A 1 171 ? 9.586 -6.296 -1.961 1.00 88.38 171 SER A CA 1
ATOM 1413 C C . SER A 1 171 ? 9.928 -5.510 -3.229 1.00 88.38 171 SER A C 1
ATOM 1415 O O . SER A 1 171 ? 10.149 -6.110 -4.273 1.00 88.38 171 SER A O 1
ATOM 1417 N N . PHE A 1 172 ? 10.012 -4.179 -3.138 1.00 87.12 172 PHE A N 1
ATOM 1418 C CA . PHE A 1 172 ? 10.418 -3.326 -4.256 1.00 87.12 172 PHE A CA 1
ATOM 1419 C C . PHE A 1 172 ? 11.886 -3.548 -4.622 1.00 87.12 172 PHE A C 1
ATOM 1421 O O . PHE A 1 172 ? 12.196 -3.677 -5.797 1.00 87.12 172 PHE A O 1
ATOM 1428 N N . LEU A 1 173 ? 12.782 -3.701 -3.641 1.00 85.88 173 LEU A N 1
ATOM 1429 C CA . LEU A 1 173 ? 14.194 -4.020 -3.901 1.00 85.88 173 LEU A CA 1
ATOM 1430 C C . LEU A 1 173 ? 14.400 -5.347 -4.647 1.00 85.88 173 LEU A C 1
ATOM 1432 O O . LEU A 1 173 ? 15.397 -5.495 -5.340 1.00 85.88 173 LEU A O 1
ATOM 1436 N N . LEU A 1 174 ? 13.479 -6.305 -4.513 1.00 83.56 174 LEU A N 1
ATOM 1437 C CA . LEU A 1 174 ? 13.533 -7.574 -5.250 1.00 83.56 174 LEU A CA 1
ATOM 1438 C C . LEU A 1 174 ? 13.103 -7.448 -6.719 1.00 83.56 174 LEU A C 1
ATOM 1440 O O . LEU A 1 174 ? 13.285 -8.394 -7.479 1.00 83.56 174 LEU A O 1
ATOM 1444 N N . ILE A 1 175 ? 12.491 -6.327 -7.104 1.00 83.81 175 ILE A N 1
ATOM 1445 C CA . ILE A 1 175 ? 11.859 -6.139 -8.419 1.00 83.81 175 ILE A CA 1
ATOM 1446 C C . ILE A 1 175 ? 12.472 -4.980 -9.194 1.00 83.81 175 ILE A C 1
ATOM 1448 O O . ILE A 1 175 ? 12.546 -5.035 -10.416 1.00 83.81 175 ILE A O 1
ATOM 1452 N N . THR A 1 176 ? 12.895 -3.933 -8.495 1.00 76.06 176 THR A N 1
ATOM 1453 C CA . THR A 1 176 ? 13.399 -2.695 -9.087 1.00 76.06 176 THR A CA 1
ATOM 1454 C C . THR A 1 176 ? 14.816 -2.416 -8.614 1.00 76.06 176 THR A C 1
ATOM 1456 O O . THR A 1 176 ? 15.114 -2.550 -7.422 1.00 76.06 176 THR A O 1
ATOM 1459 N N . VAL A 1 177 ? 15.661 -1.940 -9.527 1.00 56.22 177 VAL A N 1
ATOM 1460 C CA . VAL A 1 177 ? 16.958 -1.345 -9.193 1.00 56.22 177 VAL A CA 1
ATOM 1461 C C . VAL A 1 177 ? 16.684 0.017 -8.550 1.00 56.22 177 VAL A C 1
ATOM 1463 O O . VAL A 1 177 ? 16.004 0.862 -9.128 1.00 56.22 177 VAL A O 1
ATOM 1466 N N . SER A 1 178 ? 17.109 0.210 -7.300 1.00 53.44 178 SER A N 1
ATOM 1467 C CA . SER A 1 178 ? 16.682 1.367 -6.510 1.00 53.44 178 SER A CA 1
ATOM 1468 C C . SER A 1 178 ? 17.366 2.666 -6.949 1.00 53.44 178 SER A C 1
ATOM 1470 O O . SER A 1 178 ? 18.462 2.977 -6.479 1.00 53.44 178 SER A O 1
ATOM 1472 N N . ASP A 1 179 ? 16.687 3.467 -7.761 1.00 63.00 179 ASP A N 1
ATOM 1473 C CA . ASP A 1 179 ? 17.065 4.864 -7.982 1.00 63.00 179 ASP A CA 1
ATOM 1474 C C . ASP A 1 179 ? 16.689 5.748 -6.777 1.00 63.00 179 ASP A C 1
ATOM 1476 O O . ASP A 1 179 ? 15.789 5.427 -5.992 1.00 63.00 179 ASP A O 1
ATOM 1480 N N . GLU A 1 180 ? 17.335 6.913 -6.637 1.00 65.50 180 GLU A N 1
ATOM 1481 C CA . GLU A 1 180 ? 17.037 7.897 -5.579 1.00 65.50 180 GLU A CA 1
ATOM 1482 C C . GLU A 1 180 ? 15.550 8.298 -5.546 1.00 65.50 180 GLU A C 1
ATOM 1484 O O . GLU A 1 180 ? 14.968 8.477 -4.471 1.00 65.50 180 GLU A O 1
ATOM 1489 N N . LYS A 1 181 ? 14.898 8.357 -6.718 1.00 66.06 181 LYS A N 1
ATOM 1490 C CA . LYS A 1 181 ? 13.448 8.584 -6.838 1.00 66.06 181 LYS A CA 1
ATOM 1491 C C . LYS A 1 181 ? 12.639 7.516 -6.090 1.00 66.06 181 LYS A C 1
ATOM 1493 O O . LYS A 1 181 ? 11.675 7.858 -5.409 1.00 66.06 181 LYS A O 1
ATOM 1498 N N . GLY A 1 182 ? 13.066 6.252 -6.133 1.00 68.62 182 GLY A N 1
ATOM 1499 C CA . GLY A 1 182 ? 12.406 5.140 -5.445 1.00 68.62 182 GLY A CA 1
ATOM 1500 C C . GLY A 1 182 ? 12.422 5.276 -3.918 1.00 68.62 182 GLY A C 1
ATOM 1501 O O . GLY A 1 182 ? 11.444 4.929 -3.251 1.00 68.62 182 GLY A O 1
ATOM 1502 N N . GLN A 1 183 ? 13.479 5.861 -3.340 1.00 70.69 183 GLN A N 1
ATOM 1503 C CA . GLN A 1 183 ? 13.540 6.112 -1.892 1.00 70.69 183 GLN A CA 1
ATOM 1504 C C . GLN A 1 183 ? 12.526 7.174 -1.444 1.00 70.69 183 GLN A C 1
ATOM 1506 O O . GLN A 1 183 ? 11.889 7.022 -0.398 1.00 70.69 183 GLN A O 1
ATOM 1511 N N . LEU A 1 184 ? 12.346 8.234 -2.237 1.00 74.06 184 LEU A N 1
ATOM 1512 C CA . LEU A 1 184 ? 11.363 9.284 -1.953 1.00 74.06 184 LEU A CA 1
ATOM 1513 C C . LEU A 1 184 ? 9.931 8.754 -2.084 1.00 74.06 184 LEU A C 1
ATOM 1515 O O . LEU A 1 184 ? 9.086 9.043 -1.231 1.00 74.06 184 LEU A O 1
ATOM 1519 N N . THR A 1 185 ? 9.668 7.921 -3.092 1.00 79.88 185 THR A N 1
ATOM 1520 C CA . THR A 1 185 ? 8.359 7.283 -3.262 1.00 79.88 185 THR A CA 1
ATOM 1521 C C . THR A 1 185 ? 8.027 6.360 -2.089 1.00 79.88 185 THR A C 1
ATOM 1523 O O . THR A 1 185 ? 6.889 6.353 -1.624 1.00 79.88 185 THR A O 1
ATOM 1526 N N . LEU A 1 186 ? 9.020 5.684 -1.499 1.00 79.75 186 LEU A N 1
ATOM 1527 C CA . LEU A 1 186 ? 8.828 4.863 -0.299 1.00 79.75 186 LEU A CA 1
ATOM 1528 C C . LEU A 1 186 ? 8.304 5.669 0.906 1.00 79.75 186 LEU A C 1
ATOM 1530 O O . LEU A 1 186 ? 7.436 5.198 1.647 1.00 79.75 186 LEU A O 1
ATOM 1534 N N . LEU A 1 187 ? 8.802 6.893 1.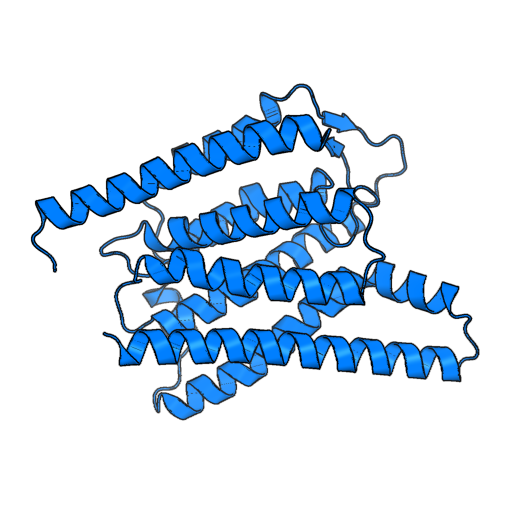110 1.00 81.44 187 LEU A N 1
ATOM 1535 C CA . LEU A 1 187 ? 8.319 7.776 2.176 1.00 81.44 187 LEU A CA 1
ATOM 1536 C C . LEU A 1 187 ? 6.861 8.198 1.936 1.00 81.44 187 LEU A C 1
ATOM 1538 O O . LEU A 1 187 ? 6.065 8.243 2.876 1.00 81.44 187 LEU A O 1
ATOM 1542 N N . ILE A 1 188 ? 6.488 8.458 0.681 1.00 85.50 188 ILE A N 1
ATOM 1543 C CA . ILE A 1 188 ? 5.096 8.738 0.300 1.00 85.50 188 ILE A CA 1
ATOM 1544 C C . ILE A 1 188 ? 4.222 7.512 0.583 1.00 85.50 188 ILE A C 1
ATOM 1546 O O . ILE A 1 188 ? 3.168 7.642 1.210 1.00 85.50 188 ILE A O 1
ATOM 1550 N N . THR A 1 189 ? 4.687 6.317 0.210 1.00 85.75 189 THR A N 1
ATOM 1551 C CA . THR A 1 189 ? 4.024 5.038 0.493 1.00 85.75 189 THR A CA 1
ATOM 1552 C C . THR A 1 189 ? 3.813 4.822 1.996 1.00 85.75 189 THR A C 1
ATOM 1554 O O . THR A 1 189 ? 2.721 4.402 2.390 1.00 85.75 189 THR A O 1
ATOM 1557 N N . TYR A 1 190 ? 4.793 5.178 2.839 1.00 84.38 190 TYR A N 1
ATOM 1558 C CA . TYR A 1 190 ? 4.665 5.164 4.303 1.00 84.38 190 TYR A CA 1
ATOM 1559 C C . TYR A 1 190 ? 3.555 6.084 4.791 1.00 84.38 190 TYR A C 1
ATOM 1561 O O . TYR A 1 190 ? 2.635 5.641 5.480 1.00 84.38 190 TYR A O 1
ATOM 1569 N N . LEU A 1 191 ? 3.626 7.362 4.419 1.00 86.81 191 LEU A N 1
ATOM 1570 C CA . LEU A 1 191 ? 2.675 8.372 4.873 1.00 86.81 191 LEU A CA 1
ATOM 1571 C C . LEU A 1 191 ? 1.251 8.052 4.415 1.00 86.81 191 LEU A C 1
ATOM 1573 O O . LEU A 1 191 ? 0.325 8.182 5.210 1.00 86.81 191 LEU A O 1
ATOM 1577 N N . ASN A 1 192 ? 1.087 7.544 3.191 1.00 91.75 192 ASN A N 1
ATOM 1578 C CA . ASN A 1 192 ? -0.192 7.050 2.685 1.00 91.75 192 ASN A CA 1
ATOM 1579 C C . ASN A 1 192 ? -0.764 5.950 3.588 1.00 91.75 192 ASN A C 1
ATOM 1581 O O . ASN A 1 192 ? -1.921 6.028 3.995 1.00 91.75 192 ASN A O 1
ATOM 1585 N N . MET A 1 193 ? 0.045 4.954 3.963 1.00 91.19 193 MET A N 1
ATOM 1586 C CA . MET A 1 193 ? -0.421 3.879 4.841 1.00 91.19 193 MET A CA 1
ATOM 1587 C C . MET A 1 193 ? -0.753 4.385 6.253 1.00 91.19 193 MET A C 1
ATOM 1589 O O . MET A 1 193 ? -1.764 3.980 6.828 1.00 91.19 193 MET A O 1
ATOM 1593 N N . VAL A 1 194 ? 0.036 5.315 6.807 1.00 88.12 194 VAL A N 1
ATOM 1594 C CA . VAL A 1 194 ? -0.284 5.967 8.091 1.00 88.12 194 VAL A CA 1
ATOM 1595 C C . VAL A 1 194 ? -1.620 6.708 8.000 1.00 88.12 194 VAL A C 1
ATOM 1597 O O . VAL A 1 194 ? -2.485 6.517 8.856 1.00 88.12 194 VAL A O 1
ATOM 1600 N N . LEU A 1 195 ? -1.832 7.508 6.954 1.00 89.75 195 LEU A N 1
ATOM 1601 C CA . LEU A 1 195 ? -3.087 8.229 6.735 1.00 89.75 195 LEU A CA 1
ATOM 1602 C C . LEU A 1 195 ? -4.271 7.270 6.630 1.00 89.75 195 LEU A C 1
ATOM 1604 O O . LEU A 1 195 ? -5.266 7.474 7.322 1.00 89.75 195 LEU A O 1
ATOM 1608 N N . LEU A 1 196 ? -4.155 6.193 5.848 1.00 91.75 196 LEU A N 1
ATOM 1609 C CA . LEU A 1 196 ? -5.201 5.175 5.732 1.00 91.75 196 LEU A CA 1
ATOM 1610 C C . LEU A 1 196 ? -5.539 4.547 7.090 1.00 91.75 196 LEU A C 1
ATOM 1612 O O . LEU A 1 196 ? -6.717 4.400 7.419 1.00 91.75 196 LEU A O 1
ATOM 1616 N N . MET A 1 197 ? -4.532 4.247 7.916 1.00 88.69 197 MET A N 1
ATOM 1617 C CA . MET A 1 197 ? -4.742 3.729 9.270 1.00 88.69 197 MET A CA 1
ATOM 1618 C C . MET A 1 197 ? -5.475 4.728 10.166 1.00 88.69 197 MET A C 1
ATOM 1620 O O . MET A 1 197 ? -6.428 4.358 10.853 1.00 88.69 197 MET A O 1
ATOM 1624 N N . PHE A 1 198 ? -5.091 6.003 10.143 1.00 86.50 198 PHE A N 1
ATOM 1625 C CA . PHE A 1 198 ? -5.795 7.030 10.909 1.00 86.50 198 PHE A CA 1
ATOM 1626 C C . PHE A 1 198 ? -7.223 7.250 10.405 1.00 86.50 198 PHE A C 1
ATOM 1628 O O . PHE A 1 198 ? -8.135 7.333 11.226 1.00 86.50 198 PHE A O 1
ATOM 1635 N N . ILE A 1 199 ? -7.430 7.270 9.085 1.00 87.88 199 ILE A N 1
ATOM 1636 C CA . ILE A 1 199 ? -8.741 7.415 8.440 1.00 87.88 199 ILE A CA 1
ATOM 1637 C C . ILE A 1 199 ? -9.654 6.235 8.789 1.00 87.88 199 ILE A C 1
ATOM 1639 O O . ILE A 1 199 ? -10.824 6.446 9.117 1.00 87.88 199 ILE A O 1
ATOM 1643 N N . SER A 1 200 ? -9.120 5.010 8.802 1.00 86.69 200 SER A N 1
ATOM 1644 C CA . SER A 1 200 ? -9.869 3.807 9.189 1.00 86.69 200 SER A CA 1
ATOM 1645 C C . SER A 1 200 ? -10.432 3.898 10.613 1.00 86.69 200 SER A C 1
ATOM 1647 O O . SER A 1 200 ? -11.516 3.387 10.887 1.00 86.69 200 SER A O 1
ATOM 1649 N N . GLY A 1 201 ? -9.742 4.609 11.510 1.00 80.50 201 GLY A N 1
ATOM 1650 C CA . GLY A 1 201 ? -10.153 4.817 12.897 1.00 80.50 201 GLY A CA 1
ATOM 1651 C C . GLY A 1 201 ? -11.084 6.012 13.137 1.00 80.50 201 GLY A C 1
ATOM 1652 O O . GLY A 1 201 ? -11.488 6.215 14.277 1.00 80.50 201 GLY A O 1
ATOM 1653 N N . LEU A 1 202 ? -11.442 6.811 12.120 1.00 75.06 202 LEU A N 1
ATOM 1654 C CA . LEU A 1 202 ? -12.236 8.045 12.308 1.00 75.06 202 LEU A CA 1
ATOM 1655 C C . LEU A 1 202 ? -13.709 7.811 12.670 1.00 75.06 202 LEU A C 1
ATOM 1657 O O . LEU A 1 202 ? -14.401 8.730 13.138 1.00 75.06 202 LEU A O 1
ATOM 1661 N N . ASN A 1 203 ? -14.214 6.598 12.454 1.00 69.69 203 ASN A N 1
ATOM 1662 C CA . ASN A 1 203 ? -15.613 6.262 12.690 1.00 69.69 203 ASN A CA 1
ATOM 1663 C C . ASN A 1 203 ? -15.942 6.066 14.185 1.00 69.69 203 ASN A C 1
ATOM 1665 O O . ASN A 1 203 ? -15.096 6.243 15.062 1.00 69.69 203 ASN A O 1
ATOM 1669 N N . ARG A 1 204 ? -17.232 5.871 14.512 1.00 58.94 204 ARG A N 1
ATOM 1670 C CA . ARG A 1 204 ? -17.722 5.822 15.908 1.00 58.94 204 ARG A CA 1
ATOM 1671 C C . ARG A 1 204 ? -16.905 4.813 16.737 1.00 58.94 204 ARG A C 1
ATOM 1673 O O . ARG A 1 204 ? -16.705 3.681 16.313 1.00 58.94 204 ARG A O 1
ATOM 1680 N N . GLU A 1 205 ? -16.456 5.252 17.916 1.00 64.62 205 GLU A N 1
ATOM 1681 C CA . GLU A 1 205 ? -15.755 4.438 18.927 1.00 64.62 205 GLU A CA 1
ATOM 1682 C C . GLU A 1 205 ? -14.384 3.857 18.516 1.00 64.62 205 GLU A C 1
ATOM 1684 O O . GLU A 1 205 ? -13.946 2.864 19.100 1.00 64.62 205 GLU A O 1
ATOM 1689 N N . ASN A 1 206 ? -13.675 4.454 17.544 1.00 65.69 206 ASN A N 1
ATOM 1690 C CA . ASN A 1 206 ? -12.398 3.935 17.015 1.00 65.69 206 ASN A CA 1
ATOM 1691 C C . ASN A 1 206 ? -12.501 2.489 16.492 1.00 65.69 206 ASN A C 1
ATOM 1693 O O . ASN A 1 206 ? -11.520 1.735 16.542 1.00 65.69 206 ASN A O 1
ATOM 1697 N N . LYS A 1 207 ? -13.686 2.080 16.027 1.00 74.69 207 LYS A N 1
ATOM 1698 C CA . LYS A 1 207 ? -13.853 0.829 15.284 1.00 74.69 207 LYS A CA 1
ATOM 1699 C C . LYS A 1 207 ? -13.269 1.000 13.888 1.00 74.69 207 LYS A C 1
ATOM 1701 O O . LYS A 1 207 ? -13.442 2.052 13.271 1.00 74.69 207 LYS A O 1
ATOM 1706 N N . PHE A 1 208 ? -12.576 -0.030 13.418 1.00 81.06 208 PHE A N 1
ATOM 1707 C CA . PHE A 1 208 ? -11.950 -0.027 12.105 1.00 81.06 208 PHE A CA 1
ATOM 1708 C C . PHE A 1 208 ? -13.027 0.015 11.015 1.00 81.06 208 PHE A C 1
ATOM 1710 O O . PHE A 1 208 ? -13.833 -0.905 10.892 1.00 81.06 208 PHE A O 1
ATOM 1717 N N . SER A 1 209 ? -13.043 1.089 10.232 1.00 87.75 209 SER A N 1
ATOM 1718 C CA . SER A 1 209 ? -13.898 1.234 9.058 1.00 87.75 209 SER A CA 1
ATOM 1719 C C . SER A 1 209 ? -13.078 1.102 7.788 1.00 87.75 209 SER A C 1
ATOM 1721 O O . SER A 1 209 ? -12.046 1.753 7.633 1.00 87.75 209 SER A O 1
ATOM 1723 N N . LEU A 1 210 ? -13.575 0.299 6.855 1.00 89.31 210 LEU A N 1
ATOM 1724 C CA . LEU A 1 210 ? -12.946 0.072 5.562 1.00 89.31 210 LEU A CA 1
ATOM 1725 C C . LEU A 1 210 ? -13.377 1.112 4.518 1.00 89.31 210 LEU A C 1
ATOM 1727 O O . LEU A 1 210 ? -12.611 1.435 3.618 1.00 89.31 210 LEU A O 1
ATOM 1731 N N . LEU A 1 211 ? -14.585 1.672 4.629 1.00 91.38 211 LEU A N 1
ATOM 1732 C CA . LEU A 1 211 ? -15.162 2.484 3.553 1.00 91.38 211 LEU A CA 1
ATOM 1733 C C . LEU A 1 211 ? -14.457 3.840 3.376 1.00 91.38 211 LEU A C 1
ATOM 1735 O O . LEU A 1 211 ? -14.187 4.248 2.253 1.00 91.38 211 LEU A O 1
ATOM 1739 N N . ALA A 1 212 ? -14.111 4.526 4.468 1.00 91.56 212 ALA A N 1
ATOM 1740 C CA . ALA A 1 212 ? -13.371 5.789 4.402 1.00 91.56 212 ALA A CA 1
ATOM 1741 C C . ALA A 1 212 ? -11.963 5.642 3.785 1.00 91.56 212 ALA A C 1
ATOM 1743 O O . ALA A 1 212 ? -11.665 6.370 2.835 1.00 91.56 212 ALA A O 1
ATOM 1744 N N . PRO A 1 213 ? -11.102 4.705 4.241 1.00 93.25 213 PRO A N 1
ATOM 1745 C CA . PRO A 1 213 ? -9.804 4.504 3.606 1.00 93.25 213 PRO A CA 1
ATOM 1746 C C . PRO A 1 213 ? -9.932 3.973 2.170 1.00 93.25 213 PRO A C 1
ATOM 1748 O O . PRO A 1 213 ? -9.107 4.332 1.344 1.00 93.25 213 PRO A O 1
ATOM 1751 N N . LEU A 1 214 ? -10.976 3.205 1.829 1.00 94.50 214 LEU A N 1
ATOM 1752 C CA . LEU A 1 214 ? -11.252 2.796 0.444 1.00 94.50 214 LEU A CA 1
ATOM 1753 C C . LEU A 1 214 ? -11.558 3.978 -0.479 1.00 94.50 214 LEU A C 1
ATOM 1755 O O . LEU A 1 214 ? -11.005 4.062 -1.572 1.00 94.50 214 LEU A O 1
ATOM 1759 N N . ILE A 1 215 ? -12.418 4.900 -0.043 1.00 95.44 215 ILE A N 1
ATOM 1760 C CA . ILE A 1 215 ? -12.713 6.118 -0.808 1.00 95.44 215 ILE A CA 1
ATOM 1761 C C . ILE A 1 215 ? -11.430 6.941 -0.964 1.00 95.44 215 ILE A C 1
ATOM 1763 O O . ILE A 1 215 ? -11.118 7.393 -2.061 1.00 95.44 215 ILE A O 1
ATOM 1767 N N . PHE A 1 216 ? -10.642 7.083 0.103 1.00 95.06 216 PHE A N 1
ATOM 1768 C CA . PHE A 1 216 ? -9.358 7.780 0.033 1.00 95.06 216 PHE A CA 1
ATOM 1769 C C . PHE A 1 216 ? -8.376 7.098 -0.934 1.00 95.06 216 PHE A C 1
ATOM 1771 O O . PHE A 1 216 ? -7.712 7.763 -1.723 1.00 95.06 216 PHE A O 1
ATOM 1778 N N . LEU A 1 217 ? -8.320 5.768 -0.932 1.00 95.56 217 LEU A N 1
ATOM 1779 C CA . LEU A 1 217 ? -7.485 4.987 -1.840 1.00 95.56 217 LEU A CA 1
ATOM 1780 C C . LEU A 1 217 ? -7.874 5.233 -3.308 1.00 95.56 217 LEU A C 1
ATOM 1782 O O . LEU A 1 217 ? -7.014 5.581 -4.111 1.00 95.56 217 LEU A O 1
ATOM 1786 N N . ILE A 1 218 ? -9.166 5.126 -3.637 1.00 96.25 218 ILE A N 1
ATOM 1787 C CA . ILE A 1 218 ? -9.693 5.249 -5.008 1.00 96.25 218 ILE A CA 1
ATOM 1788 C C . ILE A 1 218 ? -9.565 6.673 -5.556 1.00 96.25 218 ILE A C 1
ATOM 1790 O O . ILE A 1 218 ? -9.231 6.844 -6.724 1.00 96.25 218 ILE A O 1
ATOM 1794 N N . PHE A 1 219 ? -9.842 7.692 -4.740 1.00 94.94 219 PHE A N 1
ATOM 1795 C CA . PHE A 1 219 ? -9.908 9.080 -5.211 1.00 94.94 219 PHE A CA 1
ATOM 1796 C C . PHE A 1 219 ? -8.609 9.868 -5.027 1.00 94.94 219 PHE A C 1
ATOM 1798 O O . PHE A 1 219 ? -8.479 10.941 -5.610 1.00 94.94 219 PHE A O 1
ATOM 1805 N N . TYR A 1 220 ? -7.658 9.369 -4.234 1.00 93.38 220 TYR A N 1
ATOM 1806 C CA . TYR A 1 220 ? -6.399 10.066 -3.970 1.00 93.38 220 TYR A CA 1
ATOM 1807 C C . TYR A 1 220 ? -5.177 9.199 -4.288 1.00 93.38 220 TYR A C 1
ATOM 1809 O O . TYR A 1 220 ? -4.455 9.487 -5.237 1.00 93.38 220 TYR A O 1
ATOM 1817 N N . ILE A 1 221 ? -4.954 8.108 -3.552 1.00 94.00 221 ILE A N 1
ATOM 1818 C CA . ILE A 1 221 ? -3.695 7.342 -3.632 1.00 94.00 221 ILE A CA 1
ATOM 1819 C C . ILE A 1 221 ? -3.509 6.649 -4.992 1.00 94.00 221 ILE A C 1
ATOM 1821 O O . ILE A 1 221 ? -2.439 6.744 -5.587 1.00 94.00 221 ILE A O 1
ATOM 1825 N N . CYS A 1 222 ? -4.523 5.947 -5.499 1.00 94.56 222 CYS A N 1
ATOM 1826 C CA . CYS A 1 222 ? -4.421 5.244 -6.779 1.00 94.56 222 CYS A CA 1
ATOM 1827 C C . CYS A 1 222 ? -4.247 6.213 -7.964 1.00 94.56 222 CYS A C 1
ATOM 1829 O O . CYS A 1 222 ? -3.362 5.965 -8.786 1.00 94.56 222 CYS A O 1
ATOM 1831 N N . PRO A 1 223 ? -4.992 7.336 -8.053 1.00 92.56 223 PRO A N 1
ATOM 1832 C CA . PRO A 1 223 ? -4.735 8.368 -9.055 1.00 92.56 223 PRO A CA 1
ATOM 1833 C C . PRO A 1 223 ? -3.316 8.937 -8.990 1.00 92.56 223 PRO A C 1
ATOM 1835 O O . PRO A 1 223 ? -2.688 9.107 -10.026 1.00 92.56 223 PRO A O 1
ATOM 1838 N N . ILE A 1 224 ? -2.770 9.179 -7.796 1.00 89.44 224 ILE A N 1
ATOM 1839 C CA . ILE A 1 224 ? -1.384 9.648 -7.625 1.00 89.44 224 ILE A CA 1
ATOM 1840 C C . ILE A 1 224 ? -0.370 8.700 -8.250 1.00 89.44 224 ILE A C 1
ATOM 1842 O O . ILE A 1 224 ? 0.532 9.128 -8.967 1.00 89.44 224 ILE A O 1
ATOM 1846 N N . ILE A 1 225 ? -0.508 7.416 -7.941 1.00 90.12 225 ILE A N 1
ATOM 1847 C CA . ILE A 1 225 ? 0.427 6.394 -8.397 1.00 90.12 225 ILE A CA 1
ATOM 1848 C C . ILE A 1 225 ? 0.320 6.243 -9.917 1.00 90.12 225 ILE A C 1
ATOM 1850 O O . ILE A 1 225 ? 1.320 6.346 -10.617 1.00 90.12 225 ILE A O 1
ATOM 1854 N N . SER A 1 226 ? -0.903 6.091 -10.425 1.00 90.94 226 SER A N 1
ATOM 1855 C CA . SER A 1 226 ? -1.148 5.753 -11.831 1.00 90.94 226 SER A CA 1
ATOM 1856 C C . SER A 1 226 ? -1.073 6.934 -12.799 1.00 90.94 226 SER A C 1
ATOM 1858 O O . SER A 1 226 ? -0.574 6.788 -13.909 1.00 90.94 226 SER A O 1
ATOM 1860 N N . ILE A 1 227 ? -1.567 8.110 -12.410 1.00 89.56 227 ILE A N 1
ATOM 1861 C CA . ILE A 1 227 ? -1.661 9.272 -13.303 1.00 89.56 227 ILE A CA 1
ATOM 1862 C C . ILE A 1 227 ? -0.436 10.171 -13.155 1.00 89.56 227 ILE A C 1
ATOM 1864 O O . ILE A 1 227 ? 0.040 10.706 -14.153 1.00 89.56 227 ILE A O 1
ATOM 1868 N N . PHE A 1 228 ? 0.068 10.339 -11.930 1.00 86.25 228 PHE A N 1
ATOM 1869 C CA . PHE A 1 228 ? 1.042 11.381 -11.593 1.00 86.25 228 PHE A CA 1
ATOM 1870 C C . PHE A 1 228 ? 2.484 10.881 -11.388 1.00 86.25 228 PHE A C 1
ATOM 1872 O O . PHE A 1 228 ? 3.360 11.667 -11.013 1.00 86.25 228 PHE A O 1
ATOM 1879 N N . GLY A 1 229 ? 2.738 9.589 -11.614 1.00 82.06 229 GLY A N 1
ATOM 1880 C CA . GLY A 1 229 ? 4.093 9.026 -11.639 1.00 82.06 229 GLY A CA 1
ATOM 1881 C C . GLY A 1 229 ? 4.776 8.950 -10.281 1.00 82.06 229 GLY A C 1
ATOM 1882 O O . GLY A 1 229 ? 6.001 8.920 -10.199 1.00 82.06 229 GLY A O 1
ATOM 1883 N N . LEU A 1 230 ? 3.994 8.909 -9.201 1.00 85.44 230 LEU A N 1
ATOM 1884 C CA . LEU A 1 230 ? 4.488 8.594 -7.858 1.00 85.44 230 LEU A CA 1
ATOM 1885 C C . LEU A 1 230 ? 4.372 7.091 -7.579 1.00 85.44 230 LEU A C 1
ATOM 1887 O O . LEU A 1 230 ? 3.966 6.667 -6.496 1.00 85.44 230 LEU A O 1
ATOM 1891 N N . ASP A 1 231 ? 4.700 6.292 -8.590 1.00 86.62 231 ASP A N 1
ATOM 1892 C CA . ASP A 1 231 ? 4.649 4.840 -8.557 1.00 86.62 231 ASP A CA 1
ATOM 1893 C C . ASP A 1 231 ? 5.950 4.276 -7.952 1.00 86.62 231 ASP A C 1
ATOM 1895 O O . ASP A 1 231 ? 7.037 4.567 -8.453 1.00 86.62 231 ASP A O 1
ATOM 1899 N N . PRO A 1 232 ? 5.897 3.501 -6.853 1.00 84.69 232 PRO A N 1
ATOM 1900 C CA . PRO A 1 232 ? 7.095 2.926 -6.240 1.00 84.69 232 PRO A CA 1
ATOM 1901 C C . PRO A 1 232 ? 7.743 1.801 -7.059 1.00 84.69 232 PRO A C 1
ATOM 1903 O O . PRO A 1 232 ? 8.872 1.435 -6.749 1.00 84.69 232 PRO A O 1
ATOM 1906 N N . VAL A 1 233 ? 7.044 1.238 -8.048 1.00 87.00 233 VAL A N 1
ATOM 1907 C CA . VAL A 1 233 ? 7.527 0.133 -8.887 1.00 87.00 233 VAL A CA 1
ATOM 1908 C C . VAL A 1 233 ? 7.976 0.646 -10.251 1.00 87.00 233 VAL A C 1
ATOM 1910 O O . VAL A 1 233 ? 9.087 0.361 -10.678 1.00 87.00 233 VAL A O 1
ATOM 1913 N N . TRP A 1 234 ? 7.130 1.412 -10.940 1.00 85.50 234 TRP A N 1
ATOM 1914 C CA . TRP A 1 234 ? 7.420 1.884 -12.303 1.00 85.50 234 TRP A CA 1
ATOM 1915 C C . TRP A 1 234 ? 7.896 3.339 -12.369 1.00 85.50 234 TRP A C 1
ATOM 1917 O O . TRP A 1 234 ? 8.296 3.807 -13.436 1.00 85.50 234 TRP A O 1
ATOM 1927 N N . GLY A 1 235 ? 7.876 4.071 -11.254 1.00 82.12 235 GLY A N 1
ATOM 1928 C CA . GLY A 1 235 ? 8.243 5.484 -11.232 1.00 82.12 235 GLY A CA 1
ATOM 1929 C C . GLY A 1 235 ? 7.349 6.334 -12.138 1.00 82.12 235 GLY A C 1
ATOM 1930 O O . GLY A 1 235 ? 6.124 6.220 -12.136 1.00 82.12 235 GLY A O 1
ATOM 1931 N N . ASP A 1 236 ? 7.976 7.196 -12.929 1.00 82.00 236 ASP A N 1
ATOM 1932 C CA . ASP A 1 236 ? 7.314 8.061 -13.904 1.00 82.00 236 ASP A CA 1
ATOM 1933 C C . ASP A 1 236 ? 7.141 7.422 -15.291 1.00 82.00 236 ASP A C 1
ATOM 1935 O O . ASP A 1 236 ? 6.420 7.976 -16.118 1.00 82.00 236 ASP A O 1
ATOM 1939 N N . SER A 1 237 ? 7.735 6.250 -15.543 1.00 81.81 237 SER A N 1
ATOM 1940 C CA . SER A 1 237 ? 7.793 5.637 -16.882 1.00 81.81 237 SER A CA 1
ATOM 1941 C C . SER A 1 237 ? 6.427 5.316 -17.501 1.00 81.81 237 SER A C 1
ATOM 1943 O O . SER A 1 237 ? 6.296 5.290 -18.721 1.00 81.81 237 SER A O 1
ATOM 1945 N N . ARG A 1 238 ? 5.404 5.083 -16.670 1.00 80.75 238 ARG A N 1
ATOM 1946 C CA . ARG A 1 238 ? 4.048 4.694 -17.096 1.00 80.75 238 ARG A CA 1
ATOM 1947 C C . ARG A 1 238 ? 2.969 5.715 -16.718 1.00 80.75 238 ARG A C 1
ATOM 1949 O O . ARG A 1 238 ? 1.782 5.400 -16.755 1.00 80.75 238 ARG A O 1
ATOM 1956 N N . ALA A 1 239 ? 3.378 6.922 -16.331 1.00 83.69 239 ALA A N 1
ATOM 1957 C CA . ALA A 1 239 ? 2.482 7.982 -15.885 1.00 83.69 239 ALA A CA 1
ATOM 1958 C C . ALA A 1 239 ? 2.009 8.881 -17.035 1.00 83.69 239 ALA A C 1
ATOM 1960 O O . ALA A 1 239 ? 2.708 9.073 -18.025 1.00 83.69 239 ALA A O 1
ATOM 1961 N N . VAL A 1 240 ? 0.838 9.502 -16.868 1.00 85.38 240 VAL A N 1
ATOM 1962 C CA . VAL A 1 240 ? 0.317 10.517 -17.813 1.00 85.38 240 VAL A CA 1
ATOM 1963 C C . VAL A 1 240 ? 1.001 11.860 -17.601 1.00 85.38 240 VAL A C 1
ATOM 1965 O O . VAL A 1 240 ? 1.309 12.606 -18.532 1.00 85.38 240 VAL A O 1
ATOM 1968 N N . MET A 1 241 ? 1.193 12.190 -16.332 1.00 85.38 241 MET A N 1
ATOM 1969 C CA . MET A 1 241 ? 1.726 13.451 -15.866 1.00 85.38 241 MET A CA 1
ATOM 1970 C C . MET A 1 241 ? 2.877 13.160 -14.915 1.00 85.38 241 MET A C 1
ATOM 1972 O O . MET A 1 241 ? 2.809 12.248 -14.097 1.00 85.38 241 MET A O 1
ATOM 1976 N N . THR A 1 242 ? 3.933 13.958 -14.999 1.00 81.31 242 THR A N 1
ATOM 1977 C CA . THR A 1 242 ? 5.049 13.905 -14.060 1.00 81.31 242 THR A CA 1
ATOM 1978 C C . THR A 1 242 ? 4.937 15.051 -13.077 1.00 81.31 242 THR A C 1
ATOM 1980 O O . THR A 1 242 ? 4.874 16.226 -13.448 1.00 81.31 242 THR A O 1
ATOM 1983 N N . LEU A 1 243 ? 4.917 14.707 -11.794 1.00 79.56 243 LEU A N 1
ATOM 1984 C CA . LEU A 1 243 ? 5.064 15.686 -10.730 1.00 79.56 243 LEU A CA 1
ATOM 1985 C C . LEU A 1 243 ? 6.543 15.953 -10.475 1.00 79.56 243 LEU A C 1
ATOM 1987 O O . LEU A 1 243 ? 7.347 15.027 -10.356 1.00 79.56 243 LEU A O 1
ATOM 1991 N N . LYS A 1 244 ? 6.912 17.223 -10.282 1.00 81.62 244 LYS A N 1
ATOM 1992 C CA . LYS A 1 244 ? 8.206 17.533 -9.660 1.00 81.62 244 LYS A CA 1
ATOM 1993 C C . LYS A 1 244 ? 8.177 17.019 -8.217 1.00 81.62 244 LYS A C 1
ATOM 1995 O O . LYS A 1 244 ? 7.585 17.643 -7.336 1.00 81.62 244 LYS A O 1
ATOM 2000 N N . ILE A 1 245 ? 8.825 15.874 -7.994 1.00 76.00 245 ILE A N 1
ATOM 2001 C CA . ILE A 1 245 ? 8.740 15.095 -6.750 1.00 76.00 245 ILE A CA 1
ATOM 2002 C C . ILE A 1 245 ? 9.178 15.917 -5.534 1.00 76.00 245 ILE A C 1
ATOM 2004 O O . ILE A 1 245 ? 8.501 15.883 -4.515 1.00 76.00 245 ILE A O 1
ATOM 2008 N N . ILE A 1 246 ? 10.270 16.686 -5.622 1.00 81.56 246 ILE A N 1
ATOM 2009 C CA . ILE A 1 246 ? 10.846 17.388 -4.459 1.00 81.56 246 ILE A CA 1
ATOM 2010 C C . ILE A 1 246 ? 9.895 18.466 -3.884 1.00 81.56 246 ILE A C 1
ATOM 2012 O O . ILE A 1 246 ? 9.576 18.390 -2.692 1.00 81.56 246 ILE A O 1
ATOM 2016 N N . PRO A 1 247 ? 9.392 19.446 -4.672 1.00 81.12 247 PRO A N 1
ATOM 2017 C CA . PRO A 1 247 ? 8.413 20.418 -4.176 1.00 81.12 247 PRO A CA 1
ATOM 2018 C C . PRO A 1 247 ? 7.130 19.762 -3.664 1.00 81.12 247 PRO A C 1
ATOM 2020 O O . PRO A 1 247 ? 6.630 20.127 -2.597 1.00 81.12 247 PRO A O 1
ATOM 2023 N N . TYR A 1 248 ? 6.625 18.773 -4.407 1.00 83.19 248 TYR A N 1
ATOM 2024 C CA . TYR A 1 248 ? 5.427 18.034 -4.031 1.00 83.19 248 TYR A CA 1
ATOM 2025 C C . TYR A 1 248 ? 5.609 17.338 -2.683 1.00 83.19 248 TYR A C 1
ATOM 2027 O O . TYR A 1 248 ? 4.798 17.525 -1.779 1.00 83.19 248 TYR A O 1
ATOM 2035 N N . LEU A 1 249 ? 6.707 16.600 -2.514 1.00 83.12 249 LEU A N 1
ATOM 2036 C CA . LEU A 1 249 ? 7.009 15.831 -1.314 1.00 83.12 249 LEU A CA 1
ATOM 2037 C C . LEU A 1 249 ? 7.067 16.726 -0.078 1.00 83.12 249 LEU A C 1
ATOM 2039 O O . LEU A 1 249 ? 6.476 16.383 0.943 1.00 83.12 249 LEU A O 1
ATOM 2043 N N . LYS A 1 250 ? 7.728 17.886 -0.164 1.00 85.06 250 LYS A N 1
ATOM 2044 C CA . LYS A 1 250 ? 7.796 18.839 0.953 1.00 85.06 250 LYS A CA 1
ATOM 2045 C C . LYS A 1 250 ? 6.394 19.242 1.418 1.00 85.06 250 LYS A C 1
ATOM 2047 O O . LYS A 1 250 ? 6.089 19.147 2.607 1.00 85.06 250 LYS A O 1
ATOM 2052 N N . ASN A 1 251 ? 5.541 19.660 0.487 1.00 86.31 251 ASN A N 1
ATOM 2053 C CA . ASN A 1 251 ? 4.187 20.114 0.803 1.00 86.31 251 ASN A CA 1
ATOM 2054 C C . ASN A 1 251 ? 3.297 18.959 1.265 1.00 86.31 251 ASN A C 1
ATOM 2056 O O . ASN A 1 251 ? 2.565 19.102 2.241 1.00 86.31 251 ASN A O 1
ATOM 2060 N N . TYR A 1 252 ? 3.425 17.796 0.631 1.00 88.12 252 TYR A N 1
ATOM 2061 C CA . TYR A 1 252 ? 2.727 16.577 1.008 1.00 88.12 252 TYR A CA 1
ATOM 2062 C C . TYR A 1 252 ? 3.072 16.134 2.435 1.00 88.12 252 TYR A C 1
ATOM 2064 O O . TYR A 1 252 ? 2.165 15.825 3.205 1.00 88.12 252 TYR A O 1
ATOM 2072 N N . ILE A 1 253 ? 4.352 16.156 2.827 1.00 88.88 253 ILE A N 1
ATOM 2073 C CA . ILE A 1 253 ? 4.787 15.826 4.192 1.00 88.88 253 ILE A CA 1
ATOM 2074 C C . ILE A 1 253 ? 4.181 16.809 5.192 1.00 88.88 253 ILE A C 1
ATOM 2076 O O . ILE A 1 253 ? 3.568 16.378 6.167 1.00 88.88 253 ILE A O 1
ATOM 2080 N N . VAL A 1 254 ? 4.320 18.118 4.953 1.00 88.75 254 VAL A N 1
ATOM 2081 C CA . VAL A 1 254 ? 3.783 19.150 5.855 1.00 88.75 254 VAL A CA 1
ATOM 2082 C C . VAL A 1 254 ? 2.274 18.981 6.017 1.00 88.75 254 VAL A C 1
ATOM 2084 O O . VAL A 1 254 ? 1.773 18.933 7.140 1.00 88.75 254 VAL A O 1
ATOM 2087 N N . PHE A 1 255 ? 1.554 18.819 4.909 1.00 89.00 255 PHE A N 1
ATOM 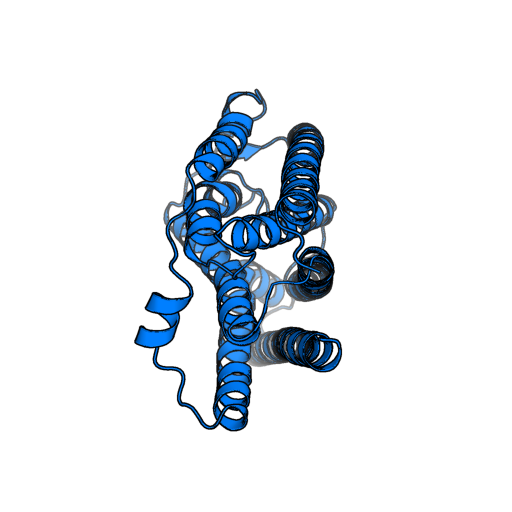2088 C CA . PHE A 1 255 ? 0.105 18.673 4.914 1.00 89.00 255 PHE A CA 1
ATOM 2089 C C . PHE A 1 255 ? -0.347 17.380 5.607 1.00 89.00 255 PHE A C 1
ATOM 2091 O O . PHE A 1 255 ? -1.244 17.401 6.452 1.00 89.00 255 PHE A O 1
ATOM 2098 N N . SER A 1 256 ? 0.340 16.268 5.332 1.00 89.62 256 SER A N 1
ATOM 2099 C CA . SER A 1 256 ? 0.095 14.980 5.986 1.00 89.62 256 SER A CA 1
ATOM 2100 C C . SER A 1 256 ? 0.322 15.065 7.490 1.00 89.62 256 SER A C 1
ATOM 2102 O O . SER A 1 256 ? -0.520 14.605 8.256 1.00 89.62 256 SER A O 1
ATOM 2104 N N . LEU A 1 257 ? 1.411 15.695 7.938 1.00 89.31 257 LEU A N 1
ATOM 2105 C CA . LEU A 1 257 ? 1.696 15.878 9.361 1.00 89.31 257 LEU A CA 1
ATOM 2106 C C . LEU A 1 257 ? 0.648 16.763 10.043 1.00 89.31 257 LEU A C 1
ATOM 2108 O O . LEU A 1 257 ? 0.190 16.414 11.128 1.00 89.31 257 LEU A O 1
ATOM 2112 N N . LEU A 1 258 ? 0.214 17.859 9.413 1.00 90.31 258 LEU A N 1
ATOM 2113 C CA . LEU A 1 258 ? -0.845 18.721 9.952 1.00 90.31 258 LEU A CA 1
ATOM 2114 C C . LEU A 1 258 ? -2.162 17.958 10.128 1.00 90.31 258 LEU A C 1
ATOM 2116 O O . LEU A 1 258 ? -2.793 18.049 11.185 1.00 90.31 258 LEU A O 1
ATOM 2120 N N . ILE A 1 259 ? -2.553 17.159 9.133 1.00 89.56 259 ILE A N 1
ATOM 2121 C CA . ILE A 1 259 ? -3.760 16.330 9.208 1.00 89.56 259 ILE A CA 1
ATOM 2122 C C . ILE A 1 259 ? -3.606 15.247 10.270 1.00 89.56 259 ILE A C 1
ATOM 2124 O O . ILE A 1 259 ? -4.512 15.064 11.079 1.00 89.56 259 ILE A O 1
ATOM 2128 N N . LEU A 1 260 ? -2.467 14.558 10.326 1.00 88.06 260 LEU A N 1
ATOM 2129 C CA . LEU A 1 260 ? -2.210 13.544 11.346 1.00 88.06 260 LEU A CA 1
ATOM 2130 C C . LEU A 1 260 ? -2.251 14.143 12.755 1.00 88.06 260 LEU A C 1
ATOM 2132 O O . LEU A 1 260 ? -2.887 13.562 13.633 1.00 88.06 260 LEU A O 1
ATOM 2136 N N . CYS A 1 261 ? -1.667 15.325 12.963 1.00 88.44 261 CYS A N 1
ATOM 2137 C CA . CYS A 1 261 ? -1.762 16.071 14.217 1.00 88.44 261 CYS A CA 1
ATOM 2138 C C . CYS A 1 261 ? -3.216 16.419 14.558 1.00 88.44 261 CYS A C 1
ATOM 2140 O O . CYS A 1 261 ? -3.660 16.159 15.677 1.00 88.44 261 CYS A O 1
ATOM 2142 N N . TYR A 1 262 ? -3.985 16.942 13.599 1.00 89.38 262 TYR A N 1
ATOM 2143 C CA . TYR A 1 262 ? -5.408 17.236 13.786 1.00 89.38 262 TYR A CA 1
ATOM 2144 C C . TYR A 1 262 ? -6.204 15.982 14.183 1.00 89.38 262 TYR A C 1
ATOM 2146 O O . TYR A 1 262 ? -6.938 15.997 15.177 1.00 89.38 262 TYR A O 1
ATOM 2154 N N . LEU A 1 263 ? -6.026 14.875 13.458 1.00 85.56 263 LEU A N 1
ATOM 2155 C CA . LEU A 1 263 ? -6.706 13.609 13.732 1.00 85.56 263 LEU A CA 1
ATOM 2156 C C . LEU A 1 263 ? -6.292 13.025 15.088 1.00 85.56 263 LEU A C 1
ATOM 2158 O O . LEU A 1 263 ? -7.139 12.534 15.839 1.00 85.56 263 LEU A O 1
ATOM 2162 N N . TYR A 1 264 ? -5.009 13.118 15.436 1.00 83.38 264 TYR A N 1
ATOM 2163 C CA . TYR A 1 264 ? -4.482 12.663 16.717 1.00 83.38 264 TYR A CA 1
ATOM 2164 C C . TYR A 1 264 ? -5.070 13.458 17.892 1.00 83.38 264 TYR A C 1
ATOM 2166 O O . TYR A 1 264 ? -5.584 12.859 18.841 1.00 83.38 264 TYR A O 1
ATOM 2174 N N . LEU A 1 265 ? -5.070 14.794 17.812 1.00 84.31 265 LEU A N 1
ATOM 2175 C CA . LEU A 1 265 ? -5.628 15.677 18.842 1.00 84.31 265 LEU A CA 1
ATOM 2176 C C . LEU A 1 265 ? -7.144 15.508 18.990 1.00 84.31 265 LEU A C 1
ATOM 2178 O O . LEU A 1 265 ? -7.663 15.483 20.107 1.00 84.31 265 LEU A O 1
ATOM 2182 N N . LYS A 1 266 ? -7.871 15.330 17.883 1.00 79.19 266 LYS A N 1
ATOM 2183 C CA . LYS A 1 266 ? -9.314 15.055 17.917 1.00 79.19 266 LYS A CA 1
ATOM 2184 C C . LYS A 1 266 ? -9.617 13.743 18.642 1.00 79.19 266 LYS A C 1
ATOM 2186 O O . LYS A 1 266 ? -10.501 13.696 19.498 1.00 79.19 266 LYS A O 1
ATOM 2191 N N . ASN A 1 267 ? -8.842 12.701 18.352 1.00 71.56 267 ASN A N 1
ATOM 2192 C CA . ASN A 1 267 ? -8.947 11.416 19.040 1.00 71.56 267 ASN A CA 1
ATOM 2193 C C . ASN A 1 267 ? -8.561 11.504 20.528 1.00 71.56 267 ASN A C 1
ATOM 2195 O O . ASN A 1 267 ? -8.952 10.628 21.304 1.00 71.56 267 ASN A O 1
ATOM 2199 N N . PHE A 1 268 ? -7.794 12.521 20.938 1.00 64.62 268 PHE A N 1
ATOM 2200 C CA . PHE A 1 268 ? -7.480 12.807 22.339 1.00 64.62 268 PHE A CA 1
ATOM 2201 C C . PHE A 1 268 ? -8.667 13.441 23.071 1.00 64.62 268 PHE A C 1
ATOM 2203 O O . PHE A 1 268 ? -9.147 12.854 24.039 1.00 64.62 268 PHE A O 1
ATOM 2210 N N . LYS A 1 269 ? -9.218 14.542 22.544 1.00 63.41 269 LYS A N 1
ATOM 2211 C CA . LYS A 1 269 ? -10.369 15.248 23.144 1.00 63.41 269 LYS A CA 1
ATOM 2212 C C . LYS A 1 269 ? -11.615 14.370 23.290 1.00 63.41 269 LYS A C 1
ATOM 2214 O O . LYS A 1 269 ? -12.363 14.505 24.251 1.00 63.41 269 LYS A O 1
ATOM 2219 N N . TYR A 1 270 ? -11.835 13.432 22.364 1.00 62.00 270 TYR A N 1
ATOM 2220 C CA . TYR A 1 270 ? -12.934 12.468 22.486 1.00 62.00 270 TYR A CA 1
ATOM 2221 C C . TYR A 1 270 ? -12.778 11.544 23.709 1.00 62.00 270 TYR A C 1
ATOM 2223 O O . TYR A 1 270 ? -13.769 11.141 24.301 1.00 62.00 270 TYR A O 1
ATOM 2231 N N . LYS A 1 271 ? -11.550 11.209 24.123 1.00 60.28 271 LYS A N 1
ATOM 2232 C CA . LYS A 1 271 ? -11.326 10.350 25.295 1.00 60.28 271 LYS A CA 1
ATOM 2233 C C . LYS A 1 271 ? -11.630 11.094 26.601 1.00 60.28 271 LYS A C 1
ATOM 2235 O O . LYS A 1 271 ? -12.283 10.529 27.471 1.00 60.28 271 LYS A O 1
ATOM 2240 N N . GLU A 1 272 ? -11.210 12.357 26.692 1.00 59.47 272 GLU A N 1
ATOM 2241 C CA . GLU A 1 272 ? -11.455 13.221 27.857 1.00 59.47 272 GLU A CA 1
ATOM 2242 C C . GLU A 1 272 ? -12.946 13.498 28.067 1.00 59.47 272 GLU A C 1
ATOM 2244 O O . GLU A 1 272 ? -13.449 13.342 29.175 1.00 59.47 272 GLU A O 1
ATOM 2249 N N . ASN A 1 273 ? -13.678 13.825 26.998 1.00 56.72 273 ASN A N 1
ATOM 2250 C CA . ASN A 1 273 ? -15.089 14.208 27.103 1.00 56.72 273 ASN A CA 1
ATOM 2251 C C . ASN A 1 273 ? -16.036 13.053 27.466 1.00 56.72 273 ASN A C 1
ATOM 2253 O O . ASN A 1 273 ? -17.158 13.309 27.894 1.00 56.72 273 ASN A O 1
ATOM 2257 N N . TYR A 1 274 ? -15.623 11.798 27.264 1.00 55.91 274 TYR A N 1
ATOM 2258 C CA . TYR A 1 274 ? -16.495 10.632 27.448 1.00 55.91 274 TYR A CA 1
ATOM 2259 C C . TYR A 1 274 ? -15.993 9.632 28.501 1.00 55.91 274 TYR A C 1
ATOM 2261 O O . TYR A 1 274 ? -16.620 8.591 28.675 1.00 55.91 274 TYR A O 1
ATOM 2269 N N . GLY A 1 275 ? -14.892 9.921 29.210 1.00 47.69 275 GLY A N 1
ATOM 2270 C CA . GLY A 1 275 ? -14.434 9.120 30.357 1.00 47.69 275 GLY A CA 1
ATOM 2271 C C . GLY A 1 275 ? -14.119 7.653 30.035 1.00 47.69 275 GLY A C 1
ATOM 2272 O O . GLY A 1 275 ? -14.243 6.786 30.894 1.00 47.69 275 GLY A O 1
ATOM 2273 N N . ILE A 1 276 ? -13.759 7.347 28.788 1.00 52.75 276 ILE A N 1
ATOM 2274 C CA . ILE A 1 276 ? -13.496 5.975 28.345 1.00 52.75 276 ILE A CA 1
ATOM 2275 C C . ILE A 1 276 ? -12.004 5.693 28.523 1.00 52.75 276 ILE A C 1
ATOM 2277 O O . ILE A 1 276 ? -11.220 6.104 27.668 1.00 52.75 276 ILE A O 1
ATOM 2281 N N . GLU A 1 277 ? -11.605 5.003 29.595 1.00 45.03 277 GLU A N 1
ATOM 2282 C CA . GLU A 1 277 ? -10.228 4.496 29.770 1.00 45.03 277 GLU A CA 1
ATOM 2283 C C . GLU A 1 277 ? -9.805 3.494 28.680 1.00 45.03 277 GLU A C 1
ATOM 2285 O O . GLU A 1 277 ? -10.622 2.646 28.242 1.00 45.03 277 GLU A O 1
#

Radius of gyration: 19.55 Å; chains: 1; bounding box: 42×47×57 Å

Secondary structure (DSSP, 8-state):
-HHHHHHHHHHHHHHHHHHHHHHHHHHHHHHHHHHHTT--HHHHHHHHHHTHHHHHHHHHHHHHHHHHHHHHHHHSS---HHHHHHHH-PPPPTTHHHHHHHHHHHHHH-S-EEE--S---HHHHHHHHHHHHHHHHHHHHHHHHHHTTS---TTHHHHHHHHHHHHHHHHHHTTS---HHHHHHHHHHHHHHHHHHHHHT-SGGG---SHHHHHHIIIIIHHHHHHHS-BTTTBTTT-SEEE-HHHHHHHHHHHHHHHHHHHHHHHHHHHHHHT--

Foldseek 3Di:
DVVLVVVLLVLLLQLLVQLLVQLVVVLVVQVVVCVVVVHDPVVSLVVLLVCLLVSSLVSSVVSLVVSVVVLCVVPVDRPDVVNLCVQAADDADPVLVVLLVVLVVLVVPDPFKDFDPDDADPVQLVVLLVSLLSNLLSSLSSSSSSLSPDADDPVCLQVSLVSVLVSVVSSLVSRDDDDPLLVLLSVVSSLLSSVLSLQLQNDPRRRGHDNSSSVSSNSHVSCCQRAAQSPNRNRNVNHRIHGPSPVSSVVVVVSSVVVVVVSVVVVVVVCVVPVDD